Protein AF-U5ENW7-F1 (afdb_monomer)

Secondary structure (DSSP, 8-state):
---PPP---PPPP------SS---------S-S---------------HHHHHHHHHHHHHHHHHHHHHHHHHHHS-HHHHHHHHHHHHHHHHHHHHHHHHHHHHHHHHTT-TTT---HHHHHTSPPHHHHHHHHHSS----S-TTTS------PPPPPHHHHHHHHHHHHHHHHHHHHHHHHHHHH-HHHHH-HHHHHHHHHHHHHHHHHHHHTT--

Structure (mmCIF, N/CA/C/O backbone):
data_AF-U5ENW7-F1
#
_entry.id   AF-U5ENW7-F1
#
loop_
_atom_site.group_PDB
_atom_site.id
_atom_site.type_symbol
_atom_site.label_atom_id
_atom_site.label_alt_id
_atom_site.label_comp_id
_atom_site.label_asym_id
_atom_site.label_entity_id
_atom_site.label_seq_id
_atom_site.pdbx_PDB_ins_code
_atom_site.Cartn_x
_atom_site.Cartn_y
_atom_site.Cartn_z
_atom_site.occupancy
_atom_site.B_iso_or_equiv
_atom_site.auth_seq_id
_atom_site.auth_comp_id
_atom_site.auth_asym_id
_atom_site.auth_atom_id
_atom_site.pdbx_PDB_model_num
ATOM 1 N N . GLY A 1 1 ? 39.624 -21.006 86.430 1.00 39.22 1 GLY A N 1
ATOM 2 C CA . 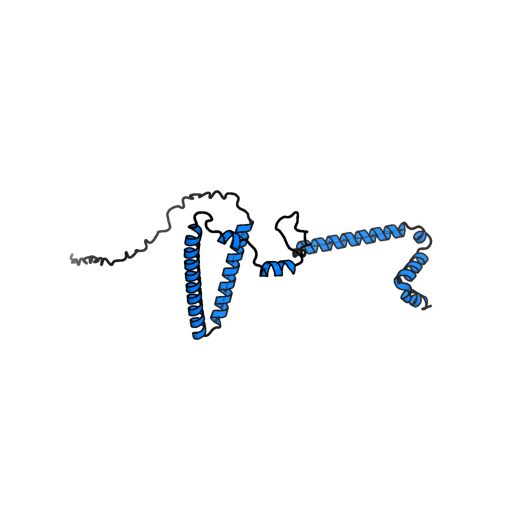GLY A 1 1 ? 38.318 -21.082 87.110 1.00 39.22 1 GLY A CA 1
ATOM 3 C C . GLY A 1 1 ? 37.248 -20.470 86.227 1.00 39.22 1 GLY A C 1
ATOM 4 O O . GLY A 1 1 ? 37.540 -19.516 85.523 1.00 39.22 1 GLY A O 1
ATOM 5 N N . LYS A 1 2 ? 36.054 -21.072 86.235 1.00 45.56 2 LYS A N 1
ATOM 6 C CA . LYS A 1 2 ? 34.793 -20.626 85.597 1.00 45.56 2 LYS A CA 1
ATOM 7 C C . LYS A 1 2 ? 34.474 -19.166 86.028 1.00 45.56 2 LYS A C 1
ATOM 9 O O . LYS A 1 2 ? 34.957 -18.752 87.073 1.00 45.56 2 LYS A O 1
ATOM 14 N N . ILE A 1 3 ? 33.676 -18.341 85.342 1.00 45.78 3 ILE A N 1
ATOM 15 C CA . ILE A 1 3 ? 32.232 -18.488 85.075 1.00 45.78 3 ILE A CA 1
ATOM 16 C C . ILE A 1 3 ? 31.824 -17.468 83.983 1.00 45.78 3 ILE A C 1
ATOM 18 O O . ILE A 1 3 ? 31.971 -16.268 84.189 1.00 45.78 3 ILE A O 1
ATOM 22 N N . ASN A 1 4 ? 31.234 -17.923 82.870 1.00 46.19 4 ASN A N 1
ATOM 23 C CA . ASN A 1 4 ? 30.497 -17.069 81.926 1.00 46.19 4 ASN A CA 1
ATOM 24 C C . ASN A 1 4 ? 28.989 -17.176 82.213 1.00 46.19 4 ASN A C 1
ATOM 26 O O . ASN A 1 4 ? 28.428 -18.274 82.203 1.00 46.19 4 ASN A O 1
ATOM 30 N N . LYS A 1 5 ? 28.333 -16.038 82.475 1.00 58.78 5 LYS A N 1
ATOM 31 C CA . LYS A 1 5 ? 26.877 -15.911 82.668 1.00 58.78 5 LYS A CA 1
ATOM 32 C C . LYS A 1 5 ? 26.185 -15.681 81.315 1.00 58.78 5 LYS A C 1
ATOM 34 O O . LYS A 1 5 ? 26.599 -14.833 80.535 1.00 58.78 5 LYS A O 1
ATOM 39 N N . LYS A 1 6 ? 25.121 -16.450 81.063 1.00 54.81 6 LYS A N 1
ATOM 40 C CA . LYS A 1 6 ? 24.215 -16.372 79.903 1.00 54.81 6 LYS A CA 1
ATOM 41 C C . LYS A 1 6 ? 23.486 -15.023 79.822 1.00 54.81 6 LYS A C 1
ATOM 43 O O . LYS A 1 6 ? 22.965 -14.567 80.835 1.00 54.81 6 LYS A O 1
ATOM 48 N N . LEU A 1 7 ? 23.270 -14.518 78.605 1.00 50.66 7 LEU A N 1
ATOM 49 C CA . LEU A 1 7 ? 22.099 -13.704 78.254 1.00 50.66 7 LEU A CA 1
ATOM 50 C C . LEU A 1 7 ? 21.470 -14.278 76.978 1.00 50.66 7 LEU A C 1
ATOM 52 O O . LEU A 1 7 ? 22.055 -14.242 75.900 1.00 50.66 7 LEU A O 1
ATOM 56 N N . ALA A 1 8 ? 20.290 -14.877 77.132 1.00 51.19 8 ALA A N 1
ATOM 57 C CA . ALA A 1 8 ? 19.490 -15.417 76.044 1.00 51.19 8 ALA A CA 1
ATOM 58 C C . ALA A 1 8 ? 18.668 -14.289 75.404 1.00 51.19 8 ALA A C 1
ATOM 60 O O . ALA A 1 8 ? 17.842 -13.666 76.071 1.00 51.19 8 ALA A O 1
ATOM 61 N N . ILE A 1 9 ? 18.877 -14.041 74.111 1.00 46.28 9 ILE A N 1
ATOM 62 C CA . ILE A 1 9 ? 18.054 -13.119 73.324 1.00 46.28 9 ILE A CA 1
ATOM 63 C C . ILE A 1 9 ? 16.772 -13.862 72.934 1.00 46.28 9 ILE A C 1
ATOM 65 O O . ILE A 1 9 ? 16.800 -14.828 72.169 1.00 46.28 9 ILE A O 1
ATOM 69 N N . LYS A 1 10 ? 15.641 -13.427 73.500 1.00 44.69 10 LYS A N 1
ATOM 70 C CA . LYS A 1 10 ? 14.301 -13.894 73.130 1.00 44.69 10 LYS A CA 1
ATOM 71 C C . LYS A 1 10 ? 14.011 -13.480 71.682 1.00 44.69 10 LYS A C 1
ATOM 73 O O . LYS A 1 10 ? 14.124 -12.305 71.343 1.00 44.69 10 LYS A O 1
ATOM 78 N N . LYS A 1 11 ? 13.633 -14.443 70.836 1.00 41.31 11 LYS A N 1
ATOM 79 C CA . LYS A 1 11 ? 13.088 -14.185 69.496 1.00 41.31 11 LYS A CA 1
ATOM 80 C C . LYS A 1 11 ? 11.749 -13.462 69.657 1.00 41.31 11 LYS A C 1
ATOM 82 O O . LYS A 1 11 ? 10.860 -13.982 70.321 1.00 41.31 11 LYS A O 1
ATOM 87 N N . SER A 1 12 ? 11.621 -12.273 69.080 1.00 44.94 12 SER A N 1
ATOM 88 C CA . SER A 1 12 ? 10.349 -11.565 68.977 1.00 44.94 12 SER A CA 1
ATOM 89 C C . SER A 1 12 ? 9.467 -12.256 67.936 1.00 44.94 12 SER A C 1
ATOM 91 O O . SER A 1 12 ? 9.844 -12.417 66.775 1.00 44.94 12 SER A O 1
ATOM 93 N N . GLU A 1 13 ? 8.294 -12.702 68.370 1.00 44.03 13 GLU A N 1
ATOM 94 C CA . GLU A 1 13 ? 7.267 -13.265 67.500 1.00 44.03 13 GLU A CA 1
ATOM 95 C C . GLU A 1 13 ? 6.706 -12.157 66.599 1.00 44.03 13 GLU A C 1
ATOM 97 O O . GLU A 1 13 ? 6.219 -11.124 67.062 1.00 44.03 13 GLU A O 1
ATOM 102 N N . ALA A 1 14 ? 6.826 -12.343 65.284 1.00 49.06 14 ALA A N 1
ATOM 103 C CA . ALA A 1 14 ? 6.347 -11.392 64.294 1.00 49.06 14 ALA A CA 1
ATOM 104 C C . ALA A 1 14 ? 4.814 -11.452 64.203 1.00 49.06 14 ALA A C 1
ATOM 106 O O . ALA A 1 14 ? 4.246 -12.401 63.661 1.00 49.06 14 ALA A O 1
ATOM 107 N N . VAL A 1 15 ? 4.149 -10.413 64.708 1.00 50.66 15 VAL A N 1
ATOM 108 C CA . VAL A 1 15 ? 2.701 -10.213 64.578 1.00 50.66 15 VAL A CA 1
ATOM 109 C C . VAL A 1 15 ? 2.338 -10.051 63.098 1.00 50.66 15 VAL A C 1
ATOM 111 O O . VAL A 1 15 ? 2.696 -9.070 62.447 1.00 50.66 15 VAL A O 1
ATOM 114 N N . THR A 1 16 ? 1.616 -11.023 62.542 1.00 53.44 16 THR A N 1
ATOM 115 C CA . THR A 1 16 ? 1.077 -10.957 61.179 1.00 53.44 16 THR A CA 1
ATOM 116 C C . THR A 1 16 ? -0.189 -10.101 61.153 1.00 53.44 16 THR A C 1
ATOM 118 O O . THR A 1 16 ? -1.268 -10.575 61.508 1.00 53.44 16 THR A O 1
ATOM 121 N N . VAL A 1 17 ? -0.080 -8.852 60.702 1.00 56.03 17 VAL A N 1
ATOM 122 C CA . VAL A 1 17 ? -1.243 -8.004 60.395 1.00 56.03 17 VAL A CA 1
ATOM 123 C C . VAL A 1 17 ? -1.874 -8.500 59.088 1.00 56.03 17 VAL A C 1
ATOM 125 O O . VAL A 1 17 ? -1.268 -8.411 58.019 1.00 56.03 17 VAL A O 1
ATOM 128 N N . LYS A 1 18 ? -3.081 -9.072 59.170 1.00 52.78 18 LYS A N 1
ATOM 129 C CA . LYS A 1 18 ? -3.850 -9.568 58.016 1.00 52.78 18 LYS A CA 1
ATOM 130 C C . LYS A 1 18 ? -4.640 -8.413 57.388 1.00 52.78 18 LYS A C 1
ATOM 132 O O . LYS A 1 18 ? -5.694 -8.043 57.891 1.00 52.78 18 LYS A O 1
ATOM 137 N N . GLY A 1 19 ? -4.121 -7.832 56.307 1.00 64.06 19 GLY A N 1
ATOM 138 C CA . GLY A 1 19 ? -4.863 -6.902 55.446 1.00 64.06 19 GLY A CA 1
ATOM 139 C C . GLY A 1 19 ? -5.670 -7.628 54.353 1.00 64.06 19 GLY A C 1
ATOM 140 O O . GLY A 1 19 ? -5.410 -8.802 54.089 1.00 64.06 19 GLY A O 1
ATOM 141 N N . PRO A 1 20 ? -6.617 -6.948 53.676 1.00 70.94 20 PRO A N 1
ATOM 142 C CA . PRO A 1 20 ? -7.552 -7.549 52.710 1.00 70.94 20 PRO A CA 1
ATOM 143 C C . PRO A 1 20 ? -6.917 -8.003 51.383 1.00 70.94 20 PRO A C 1
ATOM 145 O O . PRO A 1 20 ? -7.607 -8.561 50.534 1.00 70.94 20 PRO A O 1
ATOM 148 N N . PHE A 1 21 ? -5.613 -7.795 51.191 1.00 54.78 21 PHE A N 1
ATOM 149 C CA . PHE A 1 21 ? -4.885 -8.254 50.011 1.00 54.78 21 PHE A CA 1
ATOM 150 C C . PHE A 1 21 ? -3.705 -9.138 50.430 1.00 54.78 21 PHE A C 1
ATOM 152 O O . PHE A 1 21 ? -2.895 -8.709 51.258 1.00 54.78 21 PHE A O 1
ATOM 159 N N . PRO A 1 22 ? -3.567 -10.356 49.871 1.00 67.62 22 PRO A N 1
ATOM 160 C CA . PRO A 1 22 ? -2.432 -11.215 50.166 1.00 67.62 22 PRO A CA 1
ATOM 161 C C . PRO A 1 22 ? -1.146 -10.575 49.630 1.00 67.62 22 PRO A C 1
ATOM 163 O O . PRO A 1 22 ? -0.993 -10.353 48.429 1.00 67.62 22 PRO A O 1
ATOM 166 N N . ILE A 1 23 ? -0.201 -10.281 50.525 1.00 62.41 23 ILE A N 1
ATOM 167 C CA . ILE A 1 23 ? 1.153 -9.882 50.133 1.00 62.41 23 ILE A CA 1
ATOM 168 C C . ILE A 1 23 ? 1.856 -11.147 49.635 1.00 62.41 23 ILE A C 1
ATOM 170 O O . ILE A 1 23 ? 2.266 -11.996 50.429 1.00 62.41 23 ILE A O 1
ATOM 174 N N . TYR A 1 24 ? 1.983 -11.295 48.317 1.00 59.53 24 TYR A N 1
ATOM 175 C CA . TYR A 1 24 ? 2.792 -12.355 47.722 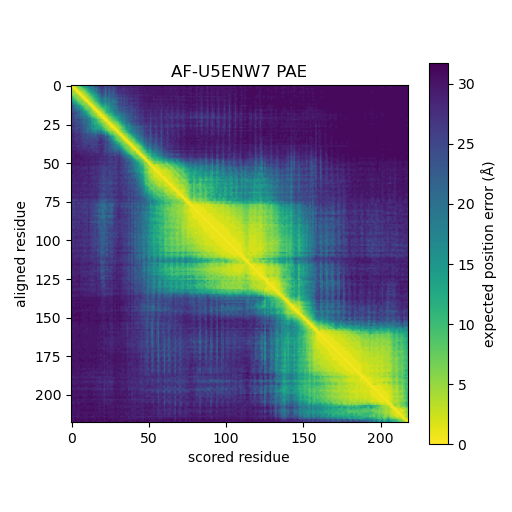1.00 59.53 24 TYR A CA 1
ATOM 176 C C . TYR A 1 24 ? 4.261 -12.139 48.111 1.00 59.53 24 TYR A C 1
ATOM 178 O O . TYR A 1 24 ? 4.949 -11.290 47.546 1.00 59.53 24 TYR A O 1
ATOM 186 N N . LYS A 1 25 ? 4.760 -12.907 49.085 1.00 56.97 25 LYS A N 1
ATOM 187 C CA . LYS A 1 25 ? 6.205 -13.040 49.302 1.00 56.97 25 LYS A CA 1
ATOM 188 C C . LYS A 1 25 ? 6.773 -13.782 48.096 1.00 56.97 25 LYS A C 1
ATOM 190 O O . LYS A 1 25 ? 6.408 -14.932 47.855 1.00 56.97 25 LYS A O 1
ATOM 195 N N . ALA A 1 26 ? 7.629 -13.118 47.325 1.00 56.44 26 ALA A N 1
ATOM 196 C CA . ALA A 1 26 ? 8.337 -13.756 46.227 1.00 56.44 26 ALA A CA 1
ATOM 197 C C . ALA A 1 26 ? 9.165 -14.923 46.789 1.00 56.44 26 ALA A C 1
ATOM 199 O O . ALA A 1 26 ? 10.044 -14.717 47.627 1.00 56.44 26 ALA A O 1
ATOM 200 N N . LYS A 1 27 ? 8.857 -16.153 46.364 1.00 59.28 27 LYS A N 1
ATOM 201 C CA . LYS A 1 27 ? 9.739 -17.297 46.600 1.00 59.28 27 LYS A CA 1
ATOM 202 C C . LYS A 1 27 ? 11.003 -17.058 45.781 1.00 59.28 27 LYS A C 1
ATOM 204 O O . LYS A 1 27 ? 10.918 -16.879 44.568 1.00 59.28 27 LYS A O 1
ATOM 209 N N . VAL A 1 28 ? 12.154 -17.028 46.443 1.00 55.84 28 VAL A N 1
ATOM 210 C CA . VAL A 1 28 ? 13.446 -17.050 45.757 1.00 55.84 28 VAL A CA 1
ATOM 211 C C . VAL A 1 28 ? 13.582 -18.452 45.169 1.00 55.84 28 VAL A C 1
ATOM 213 O O . VAL A 1 28 ? 13.646 -19.430 45.908 1.00 55.84 28 VAL A O 1
ATOM 216 N N . VAL A 1 29 ? 13.492 -18.553 43.845 1.00 45.03 29 VAL A N 1
ATOM 217 C CA . VAL A 1 29 ? 13.677 -19.808 43.114 1.00 45.03 29 VAL A CA 1
ATOM 218 C C . VAL A 1 29 ? 15.181 -20.033 43.000 1.00 45.03 29 VAL A C 1
ATOM 220 O O . VAL A 1 29 ? 15.870 -19.240 42.358 1.00 45.03 29 VAL A O 1
ATOM 223 N N . ASN A 1 30 ? 15.690 -21.078 43.650 1.00 45.06 30 ASN A N 1
ATOM 224 C CA . ASN A 1 30 ? 17.062 -21.528 43.449 1.00 45.06 30 ASN A CA 1
ATOM 225 C C . ASN A 1 30 ? 17.138 -22.232 42.087 1.00 45.06 30 ASN A C 1
ATOM 227 O O . ASN A 1 30 ? 16.378 -23.156 41.812 1.00 45.06 30 ASN A O 1
ATOM 231 N N . LEU A 1 31 ? 18.014 -21.724 41.221 1.00 51.59 31 LEU A N 1
ATOM 232 C CA . LEU A 1 31 ? 18.288 -22.223 39.873 1.00 51.59 31 LEU A CA 1
ATOM 233 C C . LEU A 1 31 ? 19.208 -23.444 39.946 1.00 51.59 31 LEU A C 1
ATOM 235 O O . LEU A 1 31 ? 20.405 -23.330 39.705 1.00 51.59 31 LEU A O 1
ATOM 239 N N . SER A 1 32 ? 18.659 -24.594 40.303 1.00 47.12 32 SER A N 1
ATOM 240 C CA . SER A 1 32 ? 19.348 -25.876 40.154 1.00 47.12 32 SER A CA 1
ATOM 241 C C . SER A 1 32 ? 18.346 -26.980 40.435 1.00 47.12 32 SER A C 1
ATOM 243 O O . SER A 1 32 ? 18.333 -27.490 41.542 1.00 47.12 32 SER A O 1
ATOM 245 N N . ASP A 1 33 ? 17.485 -27.247 39.455 1.00 41.25 33 ASP A N 1
ATOM 246 C CA . ASP A 1 33 ? 16.811 -28.528 39.240 1.00 41.25 33 ASP A CA 1
ATOM 247 C C . ASP A 1 33 ? 16.461 -28.620 37.744 1.00 41.25 33 ASP A C 1
ATOM 249 O O . ASP A 1 33 ? 16.218 -27.610 37.073 1.00 41.25 33 ASP A O 1
ATOM 253 N N . GLU A 1 34 ? 16.565 -29.835 37.226 1.00 45.47 34 GLU A N 1
ATOM 254 C CA . GLU A 1 34 ? 16.710 -30.224 35.826 1.00 45.47 34 GLU A CA 1
ATOM 255 C C . GLU A 1 34 ? 15.553 -29.788 34.910 1.00 45.47 34 GLU A C 1
ATOM 257 O O . GLU A 1 34 ? 14.376 -29.775 35.272 1.00 45.47 34 GLU A O 1
ATOM 262 N N . ILE A 1 35 ? 15.912 -29.424 33.676 1.00 38.94 35 I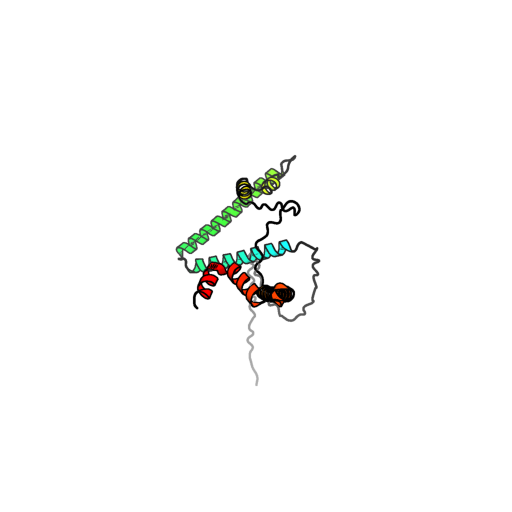LE A N 1
ATOM 263 C CA . ILE A 1 35 ? 14.971 -29.150 32.590 1.00 38.94 35 ILE A CA 1
ATOM 264 C C . ILE A 1 35 ? 14.568 -30.499 31.991 1.00 38.94 35 ILE A C 1
ATOM 266 O O . ILE A 1 35 ? 15.271 -31.025 31.132 1.00 38.94 35 ILE A O 1
ATOM 270 N N . ASP A 1 36 ? 13.420 -31.028 32.402 1.00 38.28 36 ASP A N 1
ATOM 271 C CA . ASP A 1 36 ? 12.732 -32.056 31.624 1.00 38.28 36 ASP A CA 1
ATOM 272 C C . ASP A 1 36 ? 12.101 -31.403 30.386 1.00 38.28 36 ASP A C 1
ATOM 274 O O . ASP A 1 36 ? 11.137 -30.630 30.460 1.00 38.28 36 ASP A O 1
ATOM 278 N N . GLU A 1 37 ? 12.664 -31.701 29.215 1.00 39.69 37 GLU A N 1
ATOM 279 C CA . GLU A 1 37 ? 12.144 -31.290 27.913 1.00 39.69 37 GLU A CA 1
ATOM 280 C C . GLU A 1 37 ? 10.795 -31.971 27.612 1.00 39.69 37 GLU A C 1
ATOM 282 O O . GLU A 1 37 ? 10.696 -32.949 26.870 1.00 39.69 37 GLU A O 1
ATOM 287 N N . CYS A 1 38 ? 9.700 -31.410 28.125 1.00 32.00 38 CYS A N 1
ATOM 288 C CA . CYS A 1 38 ? 8.366 -31.700 27.607 1.00 32.00 38 CYS A CA 1
ATOM 289 C C . CYS A 1 38 ? 8.207 -31.059 26.220 1.00 32.00 38 CYS A C 1
ATOM 291 O O . CYS A 1 38 ? 7.826 -29.894 26.068 1.00 32.00 38 CYS A O 1
ATOM 293 N N . THR A 1 39 ? 8.497 -31.841 25.181 1.00 34.34 39 THR A N 1
ATOM 294 C CA . THR A 1 39 ? 8.254 -31.484 23.781 1.00 34.34 39 THR A CA 1
ATOM 295 C C . THR A 1 39 ? 6.752 -31.372 23.497 1.00 34.34 39 THR A C 1
ATOM 297 O O . THR A 1 39 ? 6.081 -32.319 23.094 1.00 34.34 39 THR A O 1
ATOM 300 N N . PHE A 1 40 ? 6.199 -30.168 23.655 1.00 34.19 40 PHE A N 1
ATOM 301 C CA . PHE A 1 40 ? 4.859 -29.843 23.167 1.00 34.19 40 PHE A CA 1
ATOM 302 C C . PHE A 1 40 ? 4.896 -29.726 21.634 1.00 34.19 40 PHE A C 1
ATOM 304 O O . PHE A 1 40 ? 5.080 -28.643 21.070 1.00 34.19 40 PHE A O 1
ATOM 311 N N . LYS A 1 41 ? 4.755 -30.858 20.933 1.00 36.88 41 LYS A N 1
ATOM 312 C CA . LYS A 1 41 ? 4.528 -30.881 19.483 1.00 36.88 41 LYS A CA 1
ATOM 313 C C . LYS A 1 41 ? 3.163 -30.261 19.198 1.00 36.88 41 LYS A C 1
ATOM 315 O O . LYS A 1 41 ? 2.130 -30.917 19.245 1.00 36.88 41 LYS A O 1
ATOM 320 N N . LYS A 1 42 ? 3.162 -28.965 18.897 1.00 42.12 42 LYS A N 1
ATOM 321 C CA . LYS A 1 42 ? 2.013 -28.292 18.301 1.00 42.12 42 LYS A CA 1
ATOM 322 C C . LYS A 1 42 ? 1.917 -28.767 16.856 1.00 42.12 42 LYS A C 1
ATOM 324 O O . LYS A 1 42 ? 2.706 -28.340 16.016 1.00 42.12 42 LYS A O 1
ATOM 329 N N . GLU A 1 43 ? 0.981 -29.667 16.579 1.00 37.19 43 GLU A N 1
ATOM 330 C CA . GLU A 1 43 ? 0.609 -30.009 15.211 1.00 37.19 43 GLU A CA 1
ATOM 331 C C . GLU A 1 43 ? 0.115 -28.738 14.511 1.00 37.19 43 GLU A C 1
ATOM 333 O O . GLU A 1 43 ? -0.978 -28.224 14.754 1.00 37.19 43 GLU A O 1
ATOM 338 N N . ILE A 1 44 ? 0.978 -28.167 13.673 1.00 37.12 44 ILE A N 1
ATOM 339 C CA . ILE A 1 44 ? 0.615 -27.085 12.769 1.00 37.12 44 ILE A CA 1
ATOM 340 C C . ILE A 1 44 ? -0.119 -27.753 11.612 1.00 37.12 44 ILE A C 1
ATOM 342 O O . ILE A 1 44 ? 0.486 -28.208 10.640 1.00 37.12 44 ILE A O 1
ATOM 346 N N . GLY A 1 45 ? -1.445 -27.808 11.728 1.00 37.62 45 GLY A N 1
ATOM 347 C CA . GLY A 1 45 ? -2.311 -27.965 10.570 1.00 37.62 45 GLY A CA 1
ATOM 348 C C . GLY A 1 45 ? -1.919 -26.923 9.522 1.00 37.62 45 GLY A C 1
ATOM 349 O O . GLY A 1 45 ? -1.785 -25.733 9.829 1.00 37.62 45 GLY A O 1
ATOM 350 N N . LYS A 1 46 ? -1.668 -27.394 8.296 1.00 39.53 46 LYS A N 1
ATOM 351 C CA . LYS A 1 46 ? -1.290 -26.587 7.131 1.00 39.53 46 LYS A CA 1
ATOM 352 C C . LYS A 1 46 ? -2.264 -25.414 6.994 1.00 39.53 46 LYS A C 1
ATOM 354 O O . LYS A 1 46 ? -3.404 -25.599 6.588 1.00 39.53 46 LYS A O 1
ATOM 359 N N . THR A 1 47 ? -1.814 -24.219 7.357 1.00 38.72 47 THR A N 1
ATOM 360 C CA . THR A 1 47 ? -2.547 -22.964 7.182 1.00 38.72 47 THR A CA 1
ATOM 361 C C . THR A 1 47 ? -1.658 -21.988 6.427 1.00 38.72 47 THR A C 1
ATOM 363 O O . THR A 1 47 ? -0.437 -21.961 6.589 1.00 38.72 47 THR A O 1
ATOM 366 N N . ASP A 1 48 ? -2.283 -21.255 5.515 1.00 41.38 48 ASP A N 1
ATOM 367 C CA . ASP A 1 48 ? -1.638 -20.579 4.400 1.00 41.38 48 ASP A CA 1
ATOM 368 C C . ASP A 1 48 ? -0.555 -19.571 4.819 1.00 41.38 48 ASP A C 1
ATOM 370 O O . ASP A 1 48 ? -0.772 -18.647 5.609 1.00 41.38 48 ASP A O 1
ATOM 374 N N . ASN A 1 49 ? 0.625 -19.703 4.204 1.00 48.19 49 ASN A N 1
ATOM 375 C CA . ASN A 1 49 ? 1.820 -18.874 4.418 1.00 48.19 49 ASN A CA 1
ATOM 376 C C . ASN A 1 49 ? 1.615 -17.353 4.191 1.00 48.19 49 ASN A C 1
ATOM 378 O O . ASN A 1 49 ? 2.503 -16.554 4.497 1.00 48.19 49 ASN A O 1
ATOM 382 N N . SER A 1 50 ? 0.469 -16.924 3.656 1.00 47.72 50 SER A N 1
ATOM 383 C CA . SER A 1 50 ? 0.120 -15.519 3.410 1.00 47.72 50 SER A CA 1
ATOM 384 C C . SER A 1 50 ? -0.266 -14.756 4.686 1.00 47.72 50 SER A C 1
ATOM 386 O O . SER A 1 50 ? 0.110 -13.592 4.837 1.00 47.72 50 SER A O 1
ATOM 388 N N . ASN A 1 51 ? -0.938 -15.406 5.642 1.00 49.94 51 ASN A N 1
ATOM 389 C CA . ASN A 1 51 ? -1.498 -14.748 6.833 1.00 49.94 51 ASN A CA 1
ATOM 390 C C . ASN A 1 51 ? -0.419 -14.415 7.894 1.00 49.94 51 ASN A C 1
ATOM 392 O O . ASN A 1 51 ? -0.444 -13.382 8.575 1.00 49.94 51 ASN A O 1
ATOM 396 N N . ILE A 1 52 ? 0.624 -15.246 7.976 1.00 53.91 52 ILE A N 1
ATOM 397 C CA . ILE A 1 52 ? 1.774 -15.0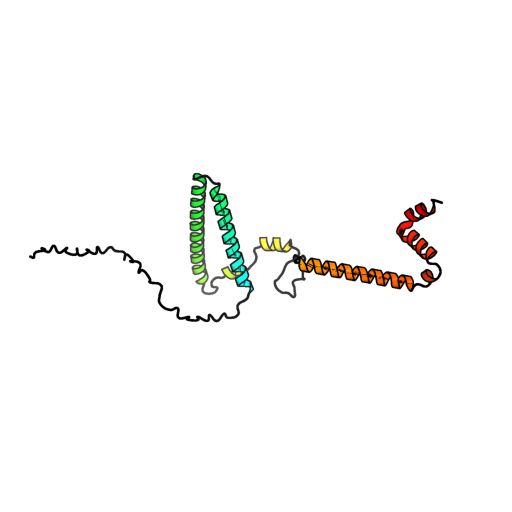20 8.867 1.00 53.91 52 ILE A CA 1
ATOM 398 C C . ILE A 1 52 ? 2.605 -13.817 8.383 1.00 53.91 52 ILE A C 1
ATOM 400 O O . ILE A 1 52 ? 3.034 -12.984 9.179 1.00 53.91 52 ILE A O 1
ATOM 404 N N . GLN A 1 53 ? 2.777 -13.645 7.069 1.00 57.12 53 GLN A N 1
ATOM 405 C CA . GLN A 1 53 ? 3.537 -12.511 6.528 1.00 57.12 53 GLN A CA 1
ATOM 406 C C . GLN A 1 53 ? 2.829 -11.164 6.733 1.00 57.12 53 GLN A C 1
ATOM 408 O O . GLN A 1 53 ? 3.487 -10.137 6.919 1.00 57.12 53 GLN A O 1
ATOM 413 N N . GLU A 1 54 ? 1.498 -11.143 6.709 1.00 55.88 54 GLU A N 1
ATOM 414 C CA . GLU A 1 54 ? 0.711 -9.923 6.894 1.00 55.88 54 GLU A CA 1
ATOM 415 C C . GLU A 1 54 ? 0.658 -9.482 8.366 1.00 55.88 54 GLU A C 1
ATOM 417 O O . GLU A 1 54 ? 0.812 -8.294 8.676 1.00 55.88 54 GLU A O 1
ATOM 422 N N . SER A 1 55 ? 0.566 -10.439 9.293 1.00 61.81 55 SER A N 1
ATOM 423 C CA . SER A 1 55 ? 0.640 -10.172 10.735 1.00 61.81 55 SER A CA 1
ATOM 424 C C . SER A 1 55 ? 2.024 -9.665 11.177 1.00 61.81 55 SER A C 1
ATOM 426 O O . SER A 1 55 ? 2.100 -8.696 11.942 1.00 61.81 55 SER A O 1
ATOM 428 N N . VAL A 1 56 ? 3.115 -10.217 10.628 1.00 67.62 56 VAL A N 1
ATOM 429 C CA . VAL A 1 56 ? 4.493 -9.746 10.882 1.00 67.62 56 VAL A CA 1
ATOM 430 C C . VAL A 1 56 ? 4.705 -8.322 10.351 1.00 67.62 56 VAL A C 1
ATOM 432 O O . VAL A 1 56 ? 5.167 -7.453 11.095 1.00 67.62 56 VAL A O 1
ATOM 435 N N . LYS A 1 57 ? 4.259 -8.016 9.123 1.00 63.16 57 LYS A N 1
ATOM 436 C CA . LYS A 1 57 ? 4.318 -6.650 8.559 1.00 63.16 57 LYS A CA 1
ATOM 437 C C . LYS A 1 57 ? 3.528 -5.638 9.392 1.00 63.16 57 LYS A C 1
ATOM 439 O O . LYS A 1 57 ? 3.981 -4.512 9.612 1.00 63.16 57 LYS A O 1
ATOM 444 N N . LYS A 1 58 ? 2.358 -6.029 9.908 1.00 65.31 58 LYS A N 1
ATOM 445 C CA . LYS A 1 58 ? 1.530 -5.179 10.782 1.00 65.31 58 LYS A CA 1
ATOM 446 C C . LYS A 1 58 ? 2.221 -4.907 12.123 1.00 65.31 58 LYS A C 1
ATOM 448 O O . LYS A 1 58 ? 2.121 -3.794 12.650 1.00 65.31 58 LYS A O 1
ATOM 453 N N . LEU A 1 59 ? 2.957 -5.883 12.661 1.00 67.38 59 LEU A N 1
ATOM 454 C CA . LEU A 1 59 ? 3.751 -5.737 13.883 1.00 67.38 59 LEU A CA 1
ATOM 455 C C . LEU A 1 59 ? 4.952 -4.797 13.679 1.00 67.38 59 LEU A C 1
ATOM 457 O O . LEU A 1 59 ? 5.179 -3.902 14.496 1.00 67.38 59 LEU A O 1
ATOM 461 N N . GLU A 1 60 ? 5.687 -4.950 12.579 1.00 65.25 60 GLU A N 1
ATOM 462 C CA . GLU A 1 60 ? 6.818 -4.084 12.222 1.00 65.25 60 GLU A CA 1
ATOM 463 C C . GLU A 1 60 ? 6.379 -2.637 11.980 1.00 65.25 60 GLU A C 1
ATOM 465 O O . GLU A 1 60 ? 6.970 -1.705 12.533 1.00 65.25 60 GLU A O 1
ATOM 470 N N . ALA A 1 61 ? 5.268 -2.431 11.268 1.00 67.81 61 ALA A N 1
ATOM 471 C CA . ALA A 1 61 ? 4.682 -1.108 11.075 1.00 67.81 61 ALA A CA 1
ATOM 472 C C . ALA A 1 61 ? 4.270 -0.457 12.411 1.00 67.81 61 ALA A C 1
ATOM 474 O O . ALA A 1 61 ? 4.475 0.742 12.615 1.00 67.81 61 ALA A O 1
ATOM 475 N N . ARG A 1 62 ? 3.732 -1.237 13.363 1.00 71.75 62 ARG A N 1
ATOM 476 C CA . ARG A 1 62 ? 3.434 -0.759 14.727 1.00 71.75 62 ARG A CA 1
ATOM 477 C C . ARG A 1 62 ? 4.708 -0.368 15.486 1.00 71.75 62 ARG A C 1
ATOM 479 O O . ARG A 1 62 ? 4.707 0.671 16.148 1.00 71.75 62 ARG A O 1
ATOM 486 N N . LYS A 1 63 ? 5.794 -1.146 15.381 1.00 72.50 63 LYS A N 1
ATOM 487 C CA . LYS A 1 63 ? 7.099 -0.830 16.002 1.00 72.50 63 LYS A CA 1
ATOM 488 C C . LYS A 1 63 ? 7.690 0.469 15.437 1.00 72.50 63 LYS A C 1
ATOM 490 O O . LYS A 1 63 ? 8.063 1.353 16.207 1.00 72.50 63 LYS A O 1
ATOM 495 N N . GLN A 1 64 ? 7.685 0.637 14.115 1.00 68.94 64 GLN A N 1
ATOM 496 C CA . GLN A 1 64 ? 8.179 1.851 13.454 1.00 68.94 64 GLN A CA 1
ATOM 497 C C . GLN A 1 64 ? 7.352 3.095 13.816 1.00 68.94 64 GLN A C 1
ATOM 499 O O . GLN A 1 64 ? 7.919 4.155 14.085 1.00 68.94 64 GLN A O 1
ATOM 504 N N . LYS A 1 65 ? 6.019 2.975 13.899 1.00 69.75 65 LYS A N 1
ATOM 505 C CA . LYS A 1 65 ? 5.145 4.066 14.368 1.00 69.75 65 LYS A CA 1
ATOM 506 C C . LYS A 1 65 ? 5.467 4.469 15.811 1.00 69.75 65 LYS A C 1
ATOM 508 O O . LYS A 1 65 ? 5.598 5.658 16.083 1.00 69.75 65 LYS A O 1
ATOM 513 N N . LYS A 1 66 ? 5.684 3.505 16.717 1.00 72.38 66 LYS A N 1
ATOM 514 C CA . LYS A 1 66 ? 6.085 3.782 18.112 1.00 72.38 66 LYS A CA 1
ATOM 515 C C . LYS A 1 66 ? 7.420 4.533 18.202 1.00 72.38 66 LYS A C 1
ATOM 517 O O . LYS A 1 66 ? 7.539 5.448 19.012 1.00 72.38 66 LYS A O 1
ATOM 522 N N . LEU A 1 67 ? 8.407 4.181 17.376 1.00 68.88 67 LEU A N 1
ATOM 523 C CA . LEU A 1 67 ? 9.709 4.862 17.343 1.00 68.88 67 LEU A CA 1
ATOM 524 C C . LEU A 1 67 ? 9.599 6.304 16.828 1.00 68.88 67 LEU A C 1
ATOM 526 O O . LEU A 1 67 ? 10.153 7.212 17.444 1.00 68.88 67 LEU A O 1
ATOM 530 N N . LYS A 1 68 ? 8.824 6.533 15.759 1.00 67.62 68 LYS A N 1
ATOM 531 C CA . LYS A 1 68 ? 8.561 7.881 15.224 1.00 67.62 68 LYS A CA 1
ATOM 532 C C . LYS A 1 68 ? 7.846 8.767 16.245 1.00 67.62 68 LYS A C 1
ATOM 534 O O . LYS A 1 68 ? 8.262 9.899 16.465 1.00 67.62 68 LYS A O 1
ATOM 539 N N . ILE A 1 69 ? 6.836 8.229 16.930 1.00 68.44 69 ILE A N 1
ATOM 540 C CA . ILE A 1 69 ? 6.115 8.940 17.994 1.00 68.44 69 ILE A CA 1
ATOM 541 C C . ILE A 1 69 ? 7.065 9.302 19.144 1.00 68.44 69 ILE A C 1
ATOM 543 O O . ILE A 1 69 ? 7.067 10.447 19.577 1.00 68.44 69 ILE A O 1
ATOM 547 N N . LYS A 1 70 ? 7.937 8.384 19.589 1.00 71.56 70 LYS A N 1
ATOM 548 C CA . LYS A 1 70 ? 8.944 8.677 20.629 1.00 71.56 70 LYS A CA 1
ATOM 549 C C . LYS A 1 70 ? 9.935 9.767 20.204 1.00 71.56 70 LYS A C 1
ATOM 551 O O . LYS A 1 70 ? 10.291 10.609 21.022 1.00 71.56 70 LYS A O 1
ATOM 556 N N . ALA A 1 71 ? 10.377 9.767 18.946 1.00 70.00 71 ALA A N 1
ATOM 557 C CA . ALA A 1 71 ? 11.292 10.783 18.426 1.00 70.00 71 ALA A CA 1
ATOM 558 C C . ALA A 1 71 ? 10.639 12.175 18.346 1.00 70.00 71 ALA A C 1
ATOM 560 O O . ALA A 1 71 ? 11.261 13.163 18.728 1.00 70.00 71 ALA A O 1
ATOM 561 N N . ILE A 1 72 ? 9.375 12.248 17.919 1.00 69.81 72 ILE A N 1
ATOM 562 C CA . ILE A 1 72 ? 8.593 13.494 17.876 1.00 69.81 72 ILE A CA 1
ATOM 563 C C . ILE A 1 72 ? 8.299 13.981 19.298 1.00 69.81 72 ILE A C 1
ATOM 565 O O . ILE A 1 72 ? 8.534 15.141 19.616 1.00 69.81 72 ILE A O 1
ATOM 569 N N . GLN A 1 73 ? 7.895 13.078 20.197 1.00 69.25 73 GLN A N 1
ATOM 570 C CA . GLN A 1 73 ? 7.662 13.400 21.603 1.00 69.25 73 GLN A CA 1
ATOM 571 C C . GLN A 1 73 ? 8.916 13.953 22.288 1.00 69.25 73 GLN A C 1
ATOM 573 O O . GLN A 1 73 ? 8.776 14.816 23.141 1.00 69.25 73 GLN A O 1
ATOM 578 N N . LYS A 1 74 ? 10.141 13.548 21.926 1.00 74.38 74 LYS A N 1
ATOM 579 C CA . LYS A 1 74 ? 11.362 14.144 22.506 1.00 74.38 74 LYS A CA 1
ATOM 580 C C . LYS A 1 74 ? 11.519 15.640 22.194 1.00 74.38 74 LYS A C 1
ATOM 582 O O . LYS A 1 74 ? 12.033 16.353 23.047 1.00 74.38 74 LYS A O 1
ATOM 587 N N . LYS A 1 75 ? 11.031 16.110 21.040 1.00 82.19 75 LYS A N 1
ATOM 588 C CA . LYS A 1 75 ? 11.155 17.508 20.582 1.00 82.19 75 LYS A CA 1
ATOM 589 C C . LYS A 1 75 ? 10.037 18.443 21.070 1.00 82.19 75 LYS A C 1
ATOM 591 O O . LYS A 1 75 ? 10.155 19.646 20.899 1.00 82.19 75 LYS A O 1
ATOM 596 N N . LEU A 1 76 ? 8.969 17.905 21.664 1.00 84.56 76 LEU A N 1
ATOM 597 C CA . LEU A 1 76 ? 7.795 18.679 22.091 1.00 84.56 76 LEU A CA 1
ATOM 598 C C . LEU A 1 76 ? 7.931 19.240 23.514 1.00 84.56 76 LEU A C 1
ATOM 600 O O . LEU A 1 76 ? 8.529 18.612 24.403 1.00 84.56 76 LEU A O 1
ATOM 604 N N . SER A 1 77 ? 7.295 20.387 23.752 1.00 91.12 77 SER A N 1
ATOM 605 C CA . SER A 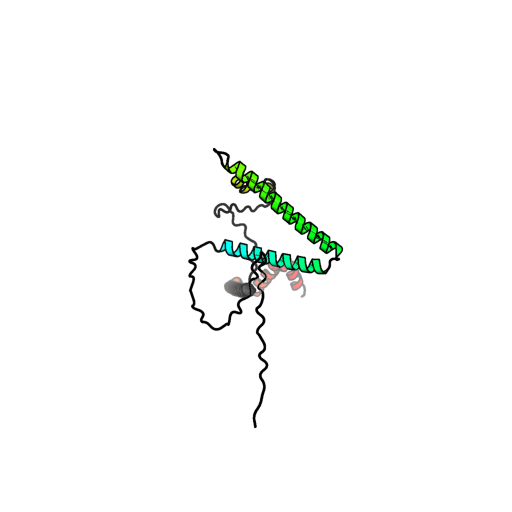1 77 ? 7.226 21.023 25.070 1.00 91.12 77 SER A CA 1
ATOM 606 C C . SER A 1 77 ? 6.379 20.203 26.061 1.00 91.12 77 SER A C 1
ATOM 608 O O . SER A 1 77 ? 5.571 19.347 25.684 1.00 91.12 77 SER A O 1
ATOM 610 N N . LYS A 1 78 ? 6.542 20.439 27.375 1.00 91.56 78 LYS A N 1
ATOM 611 C CA . LYS A 1 78 ? 5.777 19.725 28.425 1.00 91.56 78 LYS A CA 1
ATOM 612 C C . LYS A 1 78 ? 4.261 19.905 28.252 1.00 91.56 78 LYS A C 1
ATOM 614 O O . LYS A 1 78 ? 3.511 18.949 28.452 1.00 91.56 78 LYS A O 1
ATOM 619 N N . LYS A 1 79 ? 3.825 21.100 27.831 1.00 93.81 79 LYS A N 1
ATOM 620 C CA . LYS A 1 79 ? 2.412 21.424 27.574 1.00 93.81 79 LYS A CA 1
ATOM 621 C C . LYS A 1 79 ? 1.853 20.617 26.395 1.00 93.81 79 LYS A C 1
ATOM 623 O O . LYS A 1 79 ? 0.781 20.031 26.513 1.00 93.81 79 LYS A O 1
ATOM 628 N N . GLU A 1 80 ? 2.591 20.519 25.293 1.00 90.94 80 GLU A N 1
ATOM 629 C CA . GLU A 1 80 ? 2.185 19.746 24.108 1.00 90.94 80 GLU A CA 1
ATOM 630 C C . GLU A 1 80 ? 2.108 18.245 24.393 1.00 90.94 80 GLU A C 1
ATOM 632 O O . GLU A 1 80 ? 1.139 17.588 24.019 1.00 90.94 80 GLU A O 1
ATOM 637 N N . LYS A 1 81 ? 3.081 17.702 25.135 1.00 89.25 81 LYS A N 1
ATOM 638 C CA . LYS A 1 81 ? 3.065 16.296 25.572 1.00 89.25 81 LYS A CA 1
ATOM 639 C C . LYS A 1 81 ? 1.814 15.962 26.381 1.00 89.25 81 LYS A C 1
ATOM 641 O O . LYS A 1 81 ? 1.250 14.884 26.211 1.00 89.25 81 LYS A O 1
ATOM 646 N N . LEU A 1 82 ? 1.390 16.863 27.269 1.00 93.25 82 LEU A N 1
ATOM 647 C CA . LEU A 1 82 ? 0.183 16.679 28.074 1.00 93.25 82 LEU A CA 1
ATOM 648 C C . LEU A 1 82 ? -1.079 16.673 27.196 1.00 93.25 82 LEU A C 1
ATOM 650 O O . LEU A 1 82 ? -1.922 15.792 27.361 1.00 93.25 82 LEU A O 1
ATOM 654 N N . LYS A 1 83 ? -1.179 17.603 26.234 1.00 93.94 83 LYS A N 1
ATOM 655 C CA . LYS A 1 83 ? -2.295 17.661 25.274 1.00 93.94 83 LYS A CA 1
ATOM 656 C C . LYS A 1 83 ? -2.395 16.376 24.452 1.00 93.94 83 LYS A C 1
ATOM 658 O O . LYS A 1 83 ? -3.453 15.757 24.441 1.00 93.94 83 LYS A O 1
ATOM 663 N N . LEU A 1 84 ? -1.281 15.907 23.884 1.00 91.38 84 LEU A N 1
ATOM 664 C CA . LEU A 1 84 ? -1.251 14.658 23.117 1.00 91.38 84 LEU A CA 1
ATOM 665 C C . LEU A 1 84 ? -1.677 13.449 23.952 1.00 91.38 84 LEU A C 1
ATOM 667 O O . LEU A 1 84 ? -2.454 12.629 23.479 1.00 91.38 84 LEU A O 1
ATOM 671 N N . LYS A 1 85 ? -1.225 13.346 25.209 1.00 92.81 85 LYS A N 1
ATOM 672 C CA . LYS A 1 85 ? -1.669 12.271 26.111 1.00 92.81 85 LYS A CA 1
ATOM 673 C C . LYS A 1 85 ? -3.176 12.324 26.355 1.00 92.81 85 LYS A C 1
ATOM 675 O O . LYS A 1 85 ? -3.833 11.290 26.278 1.00 92.81 85 LYS A O 1
ATOM 680 N N . LYS A 1 86 ? -3.724 13.513 26.630 1.00 96.88 86 LYS A N 1
ATOM 681 C CA . LYS A 1 86 ? -5.168 13.706 26.824 1.00 96.88 86 LYS A CA 1
ATOM 682 C C . LYS A 1 86 ? -5.942 13.298 25.569 1.00 96.88 86 LYS A C 1
ATOM 684 O O . LYS A 1 86 ? -6.891 12.531 25.670 1.00 96.88 86 LYS A O 1
ATOM 689 N N . GLU A 1 87 ? -5.506 13.744 24.395 1.00 95.56 87 GLU A N 1
ATOM 690 C CA . GLU A 1 87 ? -6.116 13.381 23.113 1.00 95.56 87 GLU A CA 1
ATOM 691 C C . GLU A 1 87 ? -6.020 11.883 22.814 1.00 95.56 87 GLU A C 1
ATOM 693 O O . GLU A 1 87 ? -6.982 11.294 22.337 1.00 95.56 87 GLU A O 1
ATOM 698 N N . GLU A 1 88 ? -4.882 11.242 23.086 1.00 94.81 88 GLU A N 1
ATOM 699 C CA . GLU A 1 88 ? -4.722 9.795 22.915 1.00 94.81 88 GLU A CA 1
ATOM 700 C C . GLU A 1 88 ? -5.663 9.009 23.833 1.00 94.81 88 GLU A C 1
ATOM 702 O O . GLU A 1 88 ? -6.222 7.997 23.410 1.00 94.81 88 GLU A O 1
ATOM 707 N N . ILE A 1 89 ? -5.844 9.457 25.078 1.00 97.19 89 ILE A N 1
ATOM 708 C CA . ILE A 1 89 ? -6.780 8.841 26.025 1.00 97.19 89 ILE A CA 1
ATOM 709 C C . ILE A 1 89 ? -8.221 9.041 25.549 1.00 97.19 89 ILE A C 1
ATOM 711 O O . ILE A 1 89 ? -8.959 8.063 25.472 1.00 97.19 89 ILE A O 1
ATOM 715 N N . LEU A 1 90 ? -8.600 10.261 25.160 1.00 98.00 90 LEU A N 1
ATOM 716 C CA . LEU A 1 90 ? -9.930 10.551 24.615 1.00 98.00 90 LEU A CA 1
ATOM 717 C C . LEU A 1 90 ? -10.221 9.697 23.376 1.00 98.00 90 LEU A C 1
ATOM 719 O O . LEU A 1 90 ? -11.222 8.993 23.346 1.00 98.00 90 LEU A O 1
ATOM 723 N N . LYS A 1 91 ? -9.280 9.618 22.426 1.00 97.19 91 LYS A N 1
ATOM 724 C CA . LYS A 1 91 ? -9.395 8.748 21.243 1.00 97.19 91 LYS A CA 1
ATOM 725 C C . LYS A 1 91 ? -9.616 7.280 21.623 1.00 97.19 91 LYS A C 1
ATOM 727 O O . LYS A 1 91 ? -10.395 6.595 20.969 1.00 97.19 91 LYS A O 1
ATOM 732 N N . LYS A 1 92 ? -8.948 6.768 22.664 1.00 97.19 92 LYS A N 1
ATOM 733 C CA . LYS A 1 92 ? -9.156 5.387 23.147 1.00 97.19 92 LYS A CA 1
ATOM 734 C C . LYS A 1 92 ? -10.540 5.191 23.764 1.00 97.19 92 LYS A C 1
ATOM 736 O O . LYS A 1 92 ? -11.146 4.145 23.536 1.00 97.19 92 LYS A O 1
ATOM 741 N N . ILE A 1 93 ? -11.027 6.174 24.520 1.00 98.06 93 ILE A N 1
ATOM 742 C CA . ILE A 1 93 ? -12.376 6.153 25.093 1.00 98.06 93 ILE A CA 1
ATOM 743 C C . ILE A 1 93 ? -13.406 6.145 23.961 1.00 98.06 93 ILE A C 1
ATOM 745 O O . ILE A 1 93 ? -14.260 5.264 23.938 1.00 98.06 93 ILE A O 1
ATOM 749 N N . ASP A 1 94 ? -13.265 7.030 22.973 1.00 97.62 94 ASP A N 1
ATOM 750 C CA . ASP A 1 94 ? -14.175 7.120 21.828 1.00 97.62 94 ASP A CA 1
ATOM 751 C C . ASP A 1 94 ? -14.222 5.816 21.026 1.00 97.62 94 ASP A C 1
ATOM 753 O O . ASP A 1 94 ? -15.298 5.349 20.656 1.00 97.62 94 ASP A O 1
ATOM 757 N N . LEU A 1 95 ? -13.063 5.194 20.774 1.00 97.31 95 LEU A N 1
ATOM 758 C CA . LEU A 1 95 ? -12.989 3.899 20.091 1.00 97.31 95 LEU A CA 1
ATOM 759 C C . LEU A 1 95 ? -13.699 2.799 20.885 1.00 97.31 95 LEU A C 1
ATOM 761 O O . LEU A 1 95 ? -14.460 2.023 20.313 1.00 97.31 95 LEU A O 1
ATOM 765 N N . THR A 1 96 ? -13.490 2.762 22.200 1.00 97.44 96 THR A N 1
ATOM 766 C CA . THR A 1 96 ? -14.148 1.797 23.090 1.00 97.44 96 THR A CA 1
ATOM 767 C C . THR A 1 96 ? -15.665 2.005 23.107 1.00 97.44 96 THR A C 1
ATOM 769 O O . THR A 1 96 ? -16.428 1.052 22.981 1.00 97.44 96 THR A O 1
ATOM 772 N N . GLN A 1 97 ? -16.124 3.255 23.194 1.00 98.12 97 GLN A N 1
ATOM 773 C CA . GLN A 1 97 ? -17.549 3.584 23.149 1.00 98.12 97 GLN A CA 1
ATOM 774 C C . GLN A 1 97 ? -18.189 3.218 21.806 1.00 98.12 97 GLN A C 1
ATOM 776 O O . GLN A 1 97 ? -19.316 2.725 21.786 1.00 98.12 97 GLN A O 1
ATOM 781 N N . LYS A 1 98 ? -17.490 3.446 20.686 1.00 97.88 98 LYS A N 1
ATOM 782 C CA . LYS A 1 98 ? -17.953 3.030 19.354 1.00 97.88 98 LYS A CA 1
ATOM 783 C C . LYS A 1 98 ? -18.099 1.513 19.268 1.00 97.88 98 LYS A C 1
ATOM 785 O O . LYS A 1 98 ? -19.170 1.057 18.885 1.00 97.88 98 LYS A O 1
ATOM 790 N N . ALA A 1 99 ? -17.104 0.757 19.734 1.00 96.88 99 ALA A N 1
ATOM 791 C CA . ALA A 1 99 ? -17.171 -0.703 19.778 1.00 96.88 99 ALA A CA 1
ATOM 792 C C . ALA A 1 99 ? -18.369 -1.202 20.608 1.00 96.88 99 ALA A C 1
ATOM 794 O O . ALA A 1 99 ? -19.154 -2.013 20.132 1.00 96.88 99 ALA A O 1
ATOM 795 N N . PHE A 1 100 ? -18.604 -0.637 21.800 1.00 97.88 100 PHE A N 1
ATOM 796 C CA . PHE A 1 100 ? -19.776 -1.002 22.608 1.00 97.88 100 PHE A CA 1
ATOM 797 C C . PHE A 1 100 ? -21.114 -0.691 21.919 1.00 97.88 100 PHE A C 1
ATOM 799 O O . PHE A 1 100 ? -22.073 -1.460 22.040 1.00 97.88 100 PHE A O 1
ATOM 806 N N . LYS A 1 101 ? -21.207 0.435 21.199 1.00 97.19 101 LYS A N 1
ATOM 807 C CA . LYS A 1 101 ? -22.401 0.782 20.412 1.00 97.19 101 LYS A CA 1
ATOM 808 C C . LYS A 1 101 ? -22.608 -0.204 19.260 1.00 97.19 101 LYS A C 1
ATOM 810 O O . LYS A 1 101 ? -23.739 -0.641 19.044 1.00 97.19 101 LYS A O 1
ATOM 815 N N . GLU A 1 102 ? -21.537 -0.573 18.564 1.00 94.81 102 GLU A N 1
ATOM 816 C CA . GLU A 1 102 ? -21.549 -1.556 17.478 1.00 94.81 102 GLU A CA 1
ATOM 817 C C . GLU A 1 102 ? -21.950 -2.947 17.978 1.00 94.81 102 GLU A C 1
ATOM 819 O O . GLU A 1 102 ? -22.829 -3.560 17.380 1.00 94.81 102 GLU A O 1
ATOM 824 N N . ASP A 1 103 ? -21.431 -3.401 19.119 1.00 95.69 103 ASP A N 1
ATOM 825 C CA . ASP A 1 103 ? -21.808 -4.680 19.734 1.00 95.69 103 ASP A CA 1
ATOM 826 C C . ASP A 1 103 ? -23.283 -4.710 20.140 1.00 95.69 103 ASP A C 1
ATOM 828 O O . ASP A 1 103 ? -23.989 -5.699 19.922 1.00 95.69 103 ASP A O 1
ATOM 832 N N . LYS A 1 104 ? -23.786 -3.610 20.715 1.00 97.06 104 LYS A N 1
ATOM 833 C CA . LYS A 1 104 ? -25.209 -3.485 21.053 1.00 97.06 104 LYS A CA 1
ATOM 834 C C . LYS A 1 104 ? -26.078 -3.518 19.795 1.00 97.06 10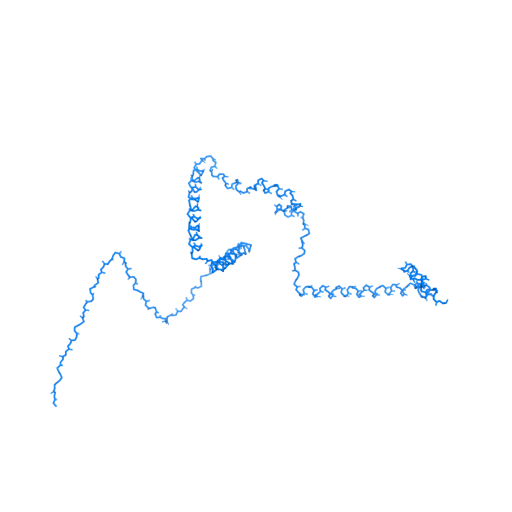4 LYS A C 1
ATOM 836 O O . LYS A 1 104 ? -27.145 -4.128 19.821 1.00 97.06 104 LYS A O 1
ATOM 841 N N . ALA A 1 105 ? -25.645 -2.877 18.710 1.00 95.00 105 ALA A N 1
ATOM 842 C CA . ALA A 1 105 ? -26.343 -2.911 17.428 1.00 95.00 105 ALA A CA 1
ATOM 843 C C . ALA A 1 105 ? -26.293 -4.308 16.790 1.00 95.00 105 ALA A C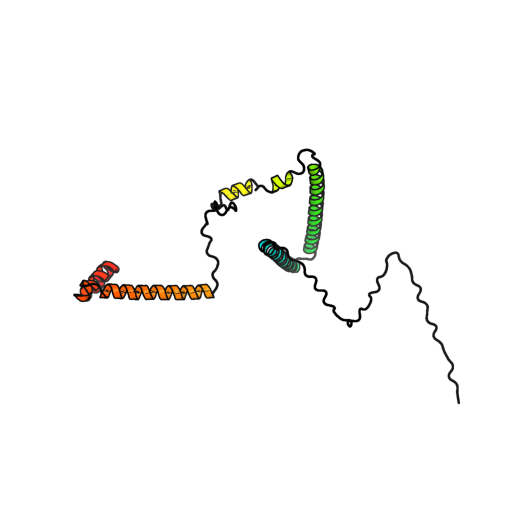 1
ATOM 845 O O . ALA A 1 105 ? -27.327 -4.803 16.351 1.00 95.00 105 ALA A O 1
ATOM 846 N N . ARG A 1 106 ? -25.137 -4.978 16.821 1.00 94.31 106 ARG A N 1
ATOM 847 C CA . ARG A 1 106 ? -24.947 -6.357 16.357 1.00 94.31 106 ARG A CA 1
ATOM 848 C C . ARG A 1 106 ? -25.896 -7.314 17.068 1.00 94.31 106 ARG A C 1
ATOM 850 O O . ARG A 1 106 ? -26.691 -7.957 16.402 1.00 94.31 106 ARG A O 1
ATOM 857 N N . LYS A 1 107 ? -25.941 -7.291 18.404 1.00 95.19 107 LYS A N 1
ATOM 858 C CA . LYS A 1 107 ? -26.883 -8.111 19.193 1.00 95.19 107 LYS A CA 1
ATOM 859 C C . LYS A 1 107 ? -28.354 -7.843 18.864 1.00 95.19 107 LYS A C 1
ATOM 861 O O . LYS A 1 107 ? -29.185 -8.719 19.067 1.00 95.19 107 LYS A O 1
ATOM 866 N N . LYS A 1 108 ? -28.712 -6.631 18.423 1.00 93.88 108 LYS A N 1
ATOM 867 C CA . LYS A 1 108 ? -30.077 -6.322 17.962 1.00 93.88 108 LYS A CA 1
ATOM 868 C C . LYS A 1 108 ? -30.345 -6.894 16.571 1.00 93.88 108 LYS A C 1
ATOM 870 O O . LYS A 1 108 ? -31.419 -7.443 16.367 1.00 93.88 108 LYS A O 1
ATOM 875 N N . ARG A 1 109 ? -29.385 -6.780 15.647 1.00 94.62 109 ARG A N 1
ATOM 876 C CA . ARG A 1 109 ? -29.481 -7.348 14.292 1.00 94.62 109 ARG A CA 1
ATOM 877 C C . ARG A 1 109 ? -29.506 -8.873 14.326 1.00 94.62 109 ARG A C 1
ATOM 879 O O . ARG A 1 109 ? -30.352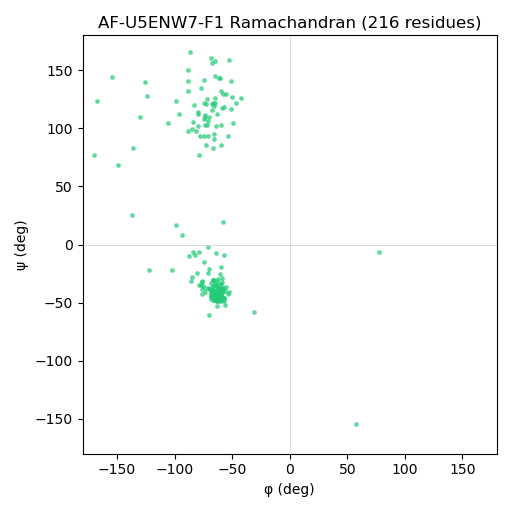 -9.470 13.700 1.00 94.62 109 ARG A O 1
ATOM 886 N N . GLU A 1 110 ? -28.682 -9.511 15.150 1.00 93.19 110 GLU A N 1
ATOM 887 C CA . GLU A 1 110 ? -28.690 -10.975 15.314 1.00 93.19 110 GLU A CA 1
ATOM 888 C C . GLU A 1 110 ? -30.029 -11.522 15.828 1.00 93.19 110 GLU A C 1
ATOM 890 O O . GLU A 1 110 ? -30.365 -12.670 15.562 1.00 93.19 110 GLU A O 1
ATOM 895 N N . LYS A 1 111 ? -30.811 -10.705 16.544 1.00 93.81 111 LYS A N 1
ATOM 896 C CA . LYS A 1 111 ? -32.138 -11.086 17.045 1.00 93.81 111 LYS A CA 1
ATOM 897 C C . LYS A 1 111 ? -33.242 -11.017 15.987 1.00 93.81 111 LYS A C 1
ATOM 899 O O . LYS A 1 111 ? -34.369 -11.396 16.300 1.00 93.81 111 LYS A O 1
ATOM 904 N N . THR A 1 112 ? -32.986 -10.523 14.773 1.00 91.50 112 THR A N 1
ATOM 905 C CA . THR A 1 112 ? -34.008 -10.540 13.719 1.00 91.50 112 THR A CA 1
ATOM 906 C C . THR A 1 112 ? -34.219 -11.980 13.251 1.00 91.50 112 THR A C 1
ATOM 908 O O . THR A 1 112 ? -33.380 -12.552 12.565 1.00 91.50 112 THR A O 1
ATOM 911 N N . VAL A 1 113 ? -35.353 -12.571 13.642 1.00 84.56 113 VAL A N 1
ATOM 912 C CA . VAL A 1 113 ? -35.635 -14.020 13.542 1.00 84.56 113 VAL A CA 1
ATOM 913 C C . VAL A 1 113 ? -35.420 -14.586 12.138 1.00 84.56 113 VAL A C 1
ATOM 915 O O . VAL A 1 113 ? -34.884 -15.677 11.990 1.00 84.56 113 VAL A O 1
ATOM 918 N N . VAL A 1 114 ? -35.824 -13.847 11.106 1.00 82.94 114 VAL A N 1
ATOM 919 C CA . VAL A 1 114 ? -35.810 -14.342 9.722 1.00 82.94 114 VAL A CA 1
ATOM 920 C C . VAL A 1 114 ? -34.452 -14.140 9.040 1.00 82.94 114 VAL A C 1
ATOM 922 O O . VAL A 1 114 ? -34.077 -14.924 8.177 1.00 82.94 114 VAL A O 1
ATOM 925 N N . THR A 1 115 ? -33.707 -13.091 9.399 1.00 88.12 115 THR A N 1
ATOM 926 C CA . THR A 1 115 ? -32.562 -12.613 8.601 1.00 88.12 115 THR A CA 1
ATOM 927 C C . THR A 1 115 ? -31.225 -12.578 9.341 1.00 88.12 115 THR A C 1
ATOM 929 O O . THR A 1 115 ? -30.187 -12.597 8.684 1.00 88.12 115 THR A O 1
ATOM 932 N N . GLY A 1 116 ? -31.209 -12.537 10.677 1.00 91.81 116 GLY A N 1
ATOM 933 C CA . GLY A 1 116 ? -29.985 -12.367 11.468 1.00 91.81 116 GLY A CA 1
ATOM 934 C C . GLY A 1 116 ? -29.195 -11.083 11.142 1.00 91.81 116 GLY A C 1
ATOM 935 O O . GLY A 1 116 ? -29.742 -10.085 10.667 1.00 91.81 116 GLY A O 1
ATOM 936 N N . ASP A 1 117 ? -27.875 -11.083 11.390 1.00 94.00 117 ASP A N 1
ATOM 937 C CA . ASP A 1 117 ? -27.017 -9.921 11.100 1.00 94.00 117 ASP A CA 1
ATOM 938 C C . ASP A 1 117 ? -26.543 -9.886 9.638 1.00 94.00 117 ASP A C 1
ATOM 940 O O . ASP A 1 117 ? -25.622 -10.599 9.248 1.00 94.00 117 ASP A O 1
ATOM 944 N N . LEU A 1 118 ? -27.132 -8.989 8.843 1.00 92.00 118 LEU A N 1
ATOM 945 C CA . LEU A 1 118 ? -26.757 -8.761 7.441 1.00 92.00 118 LEU A CA 1
ATOM 946 C C . LEU A 1 118 ? -25.574 -7.793 7.262 1.00 92.00 118 LEU A C 1
ATOM 948 O O . LEU A 1 118 ? -25.086 -7.609 6.146 1.00 92.00 118 LEU A O 1
ATOM 952 N N . LYS A 1 119 ? -25.085 -7.153 8.332 1.00 92.06 119 LYS A N 1
ATOM 953 C CA . LYS A 1 119 ? -23.988 -6.177 8.236 1.00 92.06 119 LYS A CA 1
ATOM 954 C C . LYS A 1 119 ? -22.690 -6.741 7.634 1.00 92.06 119 LYS A C 1
ATOM 956 O O . LYS A 1 119 ? -22.098 -6.027 6.826 1.00 92.06 119 LYS A O 1
ATOM 961 N N . PRO A 1 120 ? -22.269 -7.988 7.924 1.00 91.75 120 PRO A N 1
ATOM 962 C CA . PRO A 1 120 ? -21.084 -8.578 7.302 1.00 91.75 120 PRO A CA 1
ATOM 963 C C . PRO A 1 120 ? -21.179 -8.669 5.775 1.00 91.75 120 PRO A C 1
ATOM 965 O O . PRO A 1 120 ? -20.175 -8.481 5.094 1.00 91.75 120 PRO A O 1
ATOM 968 N N . LEU A 1 121 ? -22.380 -8.906 5.230 1.00 89.88 121 LEU A N 1
ATOM 969 C CA . LEU A 1 121 ? -22.594 -8.940 3.780 1.00 89.88 121 LEU A CA 1
ATOM 970 C C . LEU A 1 121 ? -22.367 -7.557 3.173 1.00 89.88 121 LEU A C 1
ATOM 972 O O . LEU A 1 121 ? -21.667 -7.431 2.176 1.00 89.88 121 LEU A O 1
ATOM 976 N N . ILE A 1 122 ? -22.888 -6.515 3.817 1.00 90.38 122 ILE A N 1
ATOM 977 C CA . ILE A 1 122 ? -22.710 -5.130 3.370 1.00 90.38 122 ILE A CA 1
ATOM 978 C C . ILE A 1 122 ? -21.236 -4.712 3.465 1.00 90.38 122 ILE A C 1
ATOM 980 O O . ILE A 1 122 ? -20.718 -4.109 2.534 1.00 90.38 122 ILE A O 1
ATOM 984 N N . ASP A 1 123 ? -20.551 -5.055 4.558 1.00 90.00 123 ASP A N 1
ATOM 985 C CA . ASP A 1 123 ? -19.144 -4.688 4.772 1.00 90.00 123 ASP A CA 1
ATOM 986 C C . ASP A 1 123 ? -18.181 -5.445 3.842 1.00 90.00 123 ASP A C 1
ATOM 988 O O . ASP A 1 123 ? -17.063 -4.990 3.606 1.00 90.00 123 ASP A O 1
ATOM 992 N N . SER A 1 124 ? -18.605 -6.590 3.297 1.00 89.44 124 SER A N 1
ATOM 993 C CA . SER A 1 124 ? -17.843 -7.326 2.282 1.00 89.44 124 SER A CA 1
ATOM 994 C C . SER A 1 124 ? -17.878 -6.670 0.897 1.00 89.44 124 SER A C 1
ATOM 996 O O . SER A 1 124 ? -17.066 -7.015 0.035 1.00 89.44 124 SER A O 1
ATOM 998 N N . LEU A 1 125 ? -18.800 -5.727 0.674 1.00 90.56 125 LEU A N 1
ATOM 999 C CA . LEU A 1 125 ? -18.922 -5.013 -0.590 1.00 90.56 125 LEU A CA 1
ATOM 1000 C C . LEU A 1 125 ? -18.025 -3.764 -0.604 1.00 90.56 125 LEU A C 1
ATOM 1002 O O . LEU A 1 125 ? -17.940 -3.050 0.398 1.00 90.56 125 LEU A O 1
ATOM 1006 N N . PRO A 1 126 ? -17.376 -3.456 -1.743 1.00 89.19 126 PRO A N 1
ATOM 1007 C CA . PRO A 1 126 ? -16.621 -2.220 -1.897 1.00 89.19 126 PRO A CA 1
ATOM 1008 C C . PRO A 1 126 ? -17.550 -1.006 -1.825 1.00 89.19 126 PRO A C 1
ATOM 1010 O O . PRO A 1 126 ? -18.681 -1.032 -2.321 1.00 89.19 126 PRO A O 1
ATOM 1013 N N . SER A 1 127 ? -17.054 0.086 -1.245 1.00 88.69 127 SER A N 1
ATOM 1014 C CA . SER A 1 127 ? -17.808 1.342 -1.209 1.00 88.69 127 SER A CA 1
ATOM 1015 C C . SER A 1 127 ? -17.961 1.944 -2.615 1.00 88.69 127 SER A C 1
ATOM 1017 O O . SER A 1 127 ? -17.164 1.680 -3.518 1.00 88.69 127 SER A O 1
ATOM 1019 N N . LEU A 1 128 ? -18.984 2.777 -2.832 1.00 85.88 128 LEU A N 1
ATOM 1020 C CA . LEU A 1 128 ? -19.196 3.433 -4.132 1.00 85.88 128 LEU A CA 1
ATOM 1021 C C . LEU A 1 128 ? -17.988 4.289 -4.548 1.00 85.88 128 LEU A C 1
ATOM 1023 O O . LEU A 1 128 ? -17.581 4.251 -5.708 1.00 85.88 128 LEU A O 1
ATOM 1027 N N . ASP A 1 129 ? -17.355 4.980 -3.600 1.00 86.25 129 ASP A N 1
ATOM 1028 C CA . ASP A 1 129 ? -16.130 5.747 -3.848 1.00 86.25 129 ASP A CA 1
ATOM 1029 C C . ASP A 1 129 ? -14.968 4.849 -4.279 1.00 86.25 129 ASP A C 1
ATOM 1031 O O . ASP A 1 129 ? -14.215 5.186 -5.197 1.00 86.25 129 ASP A O 1
ATOM 1035 N N . GLU A 1 130 ? -14.832 3.678 -3.655 1.00 84.38 130 GLU A N 1
ATOM 1036 C CA . GLU A 1 130 ? -13.867 2.671 -4.088 1.00 84.38 130 GLU A CA 1
ATOM 1037 C C . GLU A 1 130 ? -14.182 2.187 -5.504 1.00 84.38 130 GLU A C 1
ATOM 1039 O O . GLU A 1 130 ? -13.268 2.094 -6.318 1.00 84.38 130 GLU A O 1
ATOM 1044 N N . LEU A 1 131 ? -15.455 1.973 -5.853 1.00 83.62 131 LEU A N 1
ATOM 1045 C CA . LEU A 1 131 ? -15.883 1.604 -7.208 1.00 83.62 131 LEU A CA 1
ATOM 1046 C C . LEU A 1 131 ? -15.540 2.677 -8.251 1.00 83.62 131 LEU A C 1
ATOM 1048 O O . LEU A 1 131 ? -15.063 2.343 -9.340 1.00 83.62 131 LEU A O 1
ATOM 1052 N N . PHE A 1 132 ? -15.697 3.962 -7.933 1.00 83.62 132 PHE A N 1
ATOM 1053 C CA . PHE A 1 132 ? -15.264 5.048 -8.820 1.00 83.62 132 PHE A CA 1
ATOM 1054 C C . PHE A 1 132 ? -13.735 5.101 -8.964 1.00 83.62 132 PHE A C 1
ATOM 1056 O O . PHE A 1 132 ? -13.210 5.263 -10.072 1.00 83.62 132 PHE A O 1
ATOM 1063 N N . GLN A 1 133 ? -12.992 4.867 -7.880 1.00 77.56 133 GLN A N 1
ATOM 1064 C CA . GLN A 1 133 ? -11.536 4.704 -7.942 1.00 77.56 133 GLN A CA 1
ATOM 1065 C C . GLN A 1 133 ? -11.114 3.449 -8.720 1.00 77.56 133 GLN A C 1
ATOM 1067 O O . GLN A 1 133 ? -10.045 3.423 -9.332 1.00 77.56 133 GLN A O 1
ATOM 1072 N N . PHE A 1 134 ? -11.932 2.399 -8.705 1.00 68.06 134 PHE A N 1
ATOM 1073 C CA . PHE A 1 134 ? -11.697 1.170 -9.450 1.00 68.06 134 PHE A CA 1
ATOM 1074 C C . PHE A 1 134 ? -11.923 1.367 -10.953 1.00 68.06 134 PHE A C 1
ATOM 1076 O O . PHE A 1 134 ? -11.128 0.871 -11.744 1.00 68.06 134 PHE A O 1
ATOM 1083 N N . LYS A 1 135 ? -12.920 2.161 -11.368 1.00 65.88 135 LYS A N 1
ATOM 1084 C CA . LYS A 1 135 ? -13.137 2.504 -12.788 1.00 65.88 135 LYS A CA 1
ATOM 1085 C C . LYS A 1 135 ? -12.001 3.338 -13.390 1.00 65.88 135 LYS A C 1
ATOM 1087 O O . LYS A 1 135 ? -11.673 3.174 -14.560 1.00 65.88 135 LYS A O 1
ATOM 1092 N N . THR A 1 136 ? -11.382 4.213 -12.599 1.00 63.84 136 THR A N 1
ATOM 1093 C CA . THR A 1 136 ? -10.280 5.083 -13.056 1.00 63.84 136 THR A CA 1
ATOM 1094 C C . THR A 1 136 ? -8.923 4.370 -13.092 1.00 63.84 136 THR A C 1
ATOM 1096 O O . THR A 1 136 ? -8.041 4.735 -13.870 1.00 63.84 136 THR A O 1
ATOM 1099 N N . LYS A 1 137 ? -8.742 3.307 -12.301 1.00 60.66 137 LYS A N 1
ATOM 1100 C CA . LYS A 1 137 ? -7.557 2.441 -12.348 1.00 60.66 137 LYS A CA 1
ATOM 1101 C C . LYS A 1 137 ? -7.806 1.331 -13.372 1.00 60.66 137 LYS A C 1
ATOM 1103 O O . LYS A 1 137 ? -8.397 0.314 -13.041 1.00 60.66 137 LYS A O 1
ATOM 1108 N N . ALA A 1 138 ? -7.304 1.500 -14.597 1.00 56.84 138 ALA A N 1
ATOM 1109 C CA . ALA A 1 138 ? -7.453 0.605 -15.763 1.00 56.84 138 ALA A CA 1
ATOM 1110 C C . ALA A 1 138 ? -6.962 -0.867 -15.609 1.00 56.84 138 ALA A C 1
ATOM 1112 O O . ALA A 1 138 ? -6.677 -1.547 -16.592 1.00 56.84 138 ALA A O 1
ATOM 1113 N N . ALA A 1 139 ? -6.810 -1.379 -14.391 1.00 60.16 139 ALA A N 1
ATOM 1114 C CA . ALA A 1 139 ? -6.213 -2.665 -14.072 1.00 60.16 139 ALA A CA 1
ATOM 1115 C C . ALA A 1 139 ? -6.849 -3.245 -12.799 1.00 60.16 139 ALA A C 1
ATOM 1117 O O . ALA A 1 139 ? -6.203 -3.327 -11.751 1.00 60.16 139 ALA A O 1
ATOM 1118 N N . LEU A 1 140 ? -8.122 -3.630 -12.875 1.00 60.31 140 LEU A N 1
ATOM 1119 C CA . LEU A 1 140 ? -8.766 -4.374 -11.796 1.00 60.31 140 LEU A CA 1
ATOM 1120 C C . LEU A 1 140 ? -8.324 -5.833 -11.821 1.00 60.31 140 LEU A C 1
ATOM 1122 O O . LEU A 1 140 ? -8.269 -6.457 -12.879 1.00 60.31 140 LEU A O 1
ATOM 1126 N N . LYS A 1 141 ? -7.996 -6.346 -10.633 1.00 62.97 141 LYS A N 1
ATOM 1127 C CA . LYS A 1 141 ? -7.819 -7.770 -10.379 1.00 62.97 141 LYS A CA 1
ATOM 1128 C C . LYS A 1 141 ? -9.032 -8.265 -9.597 1.00 62.97 141 LYS A C 1
ATOM 1130 O O . LYS A 1 141 ? -9.157 -7.969 -8.416 1.00 62.97 141 LYS A O 1
ATOM 1135 N N . THR A 1 142 ? -9.919 -8.971 -10.275 1.00 66.50 142 THR A N 1
ATOM 1136 C CA . THR A 1 142 ? -11.077 -9.710 -9.761 1.00 66.50 142 THR A CA 1
ATOM 1137 C C . THR A 1 142 ? -10.694 -10.868 -8.835 1.00 66.50 142 THR A C 1
ATOM 1139 O O . THR A 1 142 ? -11.571 -11.489 -8.246 1.00 66.50 142 THR A O 1
ATOM 1142 N N . GLY A 1 143 ? -9.401 -11.198 -8.701 1.00 63.97 143 GLY A N 1
ATOM 1143 C CA . GLY A 1 143 ? -8.939 -12.308 -7.860 1.00 63.97 143 GLY A CA 1
ATOM 1144 C C . GLY A 1 143 ? -9.140 -13.674 -8.518 1.00 63.97 143 GLY A C 1
ATOM 1145 O O . GLY A 1 143 ? -8.622 -14.675 -8.028 1.00 63.97 143 GLY A O 1
ATOM 1146 N N . VAL A 1 144 ? -9.815 -13.708 -9.670 1.00 65.56 144 VAL A N 1
ATOM 1147 C CA . VAL A 1 144 ? -9.964 -14.884 -10.520 1.00 65.56 144 VAL A CA 1
ATOM 1148 C C . VAL A 1 144 ? -8.900 -14.817 -11.623 1.00 65.56 144 VAL A C 1
ATOM 1150 O O . VAL A 1 144 ? -8.995 -13.980 -12.526 1.00 65.56 144 VAL A O 1
ATOM 1153 N N . PRO A 1 145 ? -7.894 -15.718 -11.624 1.00 65.88 145 PRO A N 1
ATOM 1154 C CA . PRO A 1 145 ? -6.756 -15.650 -12.549 1.00 65.88 145 PRO A CA 1
ATOM 1155 C C . PRO A 1 145 ? -7.128 -15.703 -14.036 1.00 65.88 145 PRO A C 1
ATOM 1157 O O . PRO A 1 145 ? -6.317 -15.334 -14.882 1.00 65.88 145 PRO A O 1
ATOM 1160 N N . LYS A 1 146 ? -8.332 -16.197 -14.352 1.00 65.62 146 LYS A N 1
ATOM 1161 C CA . LYS A 1 146 ? -8.851 -16.349 -15.717 1.00 65.62 146 LYS A CA 1
ATOM 1162 C C . LYS A 1 146 ? -9.319 -15.020 -16.327 1.00 65.62 146 LYS A C 1
ATOM 1164 O O . LYS A 1 146 ? -9.185 -14.841 -17.532 1.00 65.62 146 LYS A O 1
ATOM 1169 N N . PHE A 1 147 ? -9.835 -14.098 -15.510 1.00 58.41 147 PHE A N 1
ATOM 1170 C CA . PHE A 1 147 ? -10.392 -12.813 -15.964 1.00 58.41 147 PHE A CA 1
ATOM 1171 C C . PHE A 1 147 ? -9.439 -11.640 -15.729 1.00 58.41 147 PHE A C 1
ATOM 1173 O O . PHE A 1 147 ? -9.483 -10.635 -16.441 1.00 58.41 147 PHE A O 1
ATOM 1180 N N . ASP A 1 148 ? -8.505 -11.804 -14.795 1.00 65.81 148 ASP A N 1
ATOM 1181 C CA . ASP A 1 148 ? -7.442 -10.842 -14.559 1.00 65.81 148 ASP A CA 1
ATOM 1182 C C . ASP A 1 148 ? -6.411 -10.941 -15.673 1.00 65.81 148 ASP A C 1
ATOM 1184 O O . ASP A 1 148 ? -5.460 -11.727 -15.606 1.00 65.81 148 ASP A O 1
ATOM 1188 N N . ARG A 1 149 ? -6.571 -10.106 -16.711 1.00 60.34 149 ARG A N 1
ATOM 1189 C CA . ARG A 1 149 ? -5.499 -9.863 -17.682 1.00 60.34 149 ARG A CA 1
ATOM 1190 C C . ARG A 1 149 ? -4.231 -9.623 -16.876 1.00 60.34 149 ARG A C 1
ATOM 1192 O O . ARG A 1 149 ? -4.196 -8.720 -16.040 1.00 60.34 149 ARG A O 1
ATOM 1199 N N . LYS A 1 150 ? -3.195 -10.443 -17.099 1.00 58.25 150 LYS A N 1
ATOM 1200 C CA . LYS A 1 150 ? -1.862 -10.241 -16.521 1.00 58.25 150 LYS A CA 1
ATOM 1201 C C . LYS A 1 150 ? -1.361 -8.882 -16.996 1.00 58.25 150 LYS A C 1
ATOM 1203 O O . LYS A 1 150 ? -0.662 -8.778 -18.001 1.00 58.25 150 LYS A O 1
ATOM 1208 N N . VAL A 1 151 ? -1.728 -7.829 -16.272 1.00 54.31 151 VAL A N 1
ATOM 1209 C CA . VAL A 1 151 ? -1.103 -6.518 -16.355 1.00 54.31 151 VAL A CA 1
ATOM 1210 C C . VAL A 1 151 ? 0.368 -6.830 -16.206 1.00 54.31 151 VAL A C 1
ATOM 1212 O O . VAL A 1 151 ? 0.744 -7.434 -15.197 1.00 54.31 151 VAL A O 1
ATOM 1215 N N . LYS A 1 152 ? 1.165 -6.541 -17.240 1.00 56.34 152 LYS A N 1
ATOM 1216 C CA . LYS A 1 152 ? 2.615 -6.741 -17.230 1.00 56.34 152 LYS A CA 1
ATOM 1217 C C . LYS A 1 152 ? 3.135 -6.003 -16.004 1.00 56.34 152 LYS A C 1
ATOM 1219 O O . LYS A 1 152 ? 3.317 -4.790 -16.025 1.00 56.34 152 LYS A O 1
ATOM 1224 N N . SER A 1 153 ? 3.254 -6.724 -14.892 1.00 56.81 153 SER A N 1
ATOM 1225 C CA . SER A 1 153 ? 3.630 -6.145 -13.618 1.00 56.81 153 SER A CA 1
ATOM 1226 C C . SER A 1 153 ? 4.991 -5.522 -13.837 1.00 56.81 153 SER A C 1
ATOM 1228 O O . SER A 1 153 ? 5.858 -6.186 -14.419 1.00 56.81 153 SER A O 1
ATOM 1230 N N . LYS A 1 154 ? 5.173 -4.270 -13.399 1.00 60.53 154 LYS A N 1
ATOM 1231 C CA . LYS A 1 154 ? 6.490 -3.628 -13.398 1.00 60.53 154 LYS A CA 1
ATOM 1232 C C . LYS A 1 154 ? 7.515 -4.659 -12.904 1.00 60.53 154 LYS A C 1
ATOM 1234 O O . LYS A 1 154 ? 7.257 -5.294 -11.875 1.00 60.53 154 LYS A O 1
ATOM 1239 N N . PRO A 1 155 ? 8.595 -4.915 -13.664 1.00 61.16 155 PRO A N 1
ATOM 1240 C CA . PRO A 1 155 ? 9.503 -6.006 -13.353 1.00 61.16 155 PRO A CA 1
ATOM 1241 C C . PRO A 1 155 ? 10.009 -5.832 -11.923 1.00 61.16 155 PRO A C 1
ATOM 1243 O O . PRO A 1 155 ? 10.442 -4.742 -11.548 1.00 61.16 155 PRO A O 1
ATOM 1246 N N . LYS A 1 156 ? 9.905 -6.901 -11.120 1.00 65.38 156 LYS A N 1
ATOM 1247 C CA . LYS A 1 156 ? 10.400 -6.913 -9.738 1.00 65.38 156 LYS A CA 1
ATOM 1248 C C . LYS A 1 156 ? 11.855 -6.416 -9.725 1.00 65.38 156 LYS A C 1
ATOM 1250 O O . LYS A 1 156 ? 12.606 -6.771 -10.643 1.00 65.38 156 LYS A O 1
ATOM 1255 N N . PRO A 1 157 ? 12.263 -5.611 -8.727 1.00 63.09 157 PRO A N 1
ATOM 1256 C CA . PRO A 1 157 ? 13.641 -5.149 -8.629 1.00 63.09 157 PRO A CA 1
ATOM 1257 C C . PRO A 1 157 ? 14.569 -6.368 -8.573 1.00 63.09 157 PRO A C 1
ATOM 1259 O O . PRO A 1 157 ? 14.445 -7.221 -7.696 1.00 63.09 157 PRO A O 1
ATOM 1262 N N . LYS A 1 158 ? 15.447 -6.483 -9.573 1.00 75.12 158 LYS A N 1
ATOM 1263 C CA . LYS A 1 158 ? 16.370 -7.613 -9.731 1.00 75.12 158 LYS A CA 1
ATOM 1264 C C . LYS A 1 158 ? 17.500 -7.494 -8.714 1.00 75.12 158 LYS A C 1
ATOM 1266 O O . LYS A 1 158 ? 18.002 -6.395 -8.477 1.00 75.12 158 LYS A O 1
ATOM 1271 N N . SER A 1 159 ? 17.928 -8.619 -8.145 1.00 85.31 159 SER A N 1
ATOM 1272 C CA . SER A 1 159 ? 19.089 -8.637 -7.249 1.00 85.31 159 SER A CA 1
ATOM 1273 C C . SER A 1 159 ? 20.373 -8.256 -8.006 1.00 85.31 159 SER A C 1
ATOM 1275 O O . SER A 1 159 ? 20.458 -8.392 -9.231 1.00 85.31 159 SER A O 1
ATOM 1277 N N . LYS A 1 160 ? 21.408 -7.790 -7.290 1.00 87.50 160 LYS A N 1
ATOM 1278 C CA . LYS A 1 160 ? 22.696 -7.402 -7.904 1.00 87.50 160 LYS A CA 1
ATOM 1279 C C . LYS A 1 160 ? 23.319 -8.542 -8.730 1.00 87.50 160 LYS A C 1
ATOM 1281 O O . LYS A 1 160 ? 23.894 -8.272 -9.783 1.00 87.50 160 LYS A O 1
ATOM 1286 N N . LEU A 1 161 ? 23.172 -9.793 -8.284 1.00 87.81 161 LEU A N 1
ATOM 1287 C CA . LEU A 1 161 ? 23.650 -10.990 -8.991 1.00 87.81 161 LEU A CA 1
ATOM 1288 C C . LEU A 1 161 ? 22.895 -11.206 -10.312 1.00 87.81 161 LEU A C 1
ATOM 1290 O O . LEU A 1 161 ? 23.522 -11.275 -11.367 1.00 87.81 161 LEU A O 1
ATOM 1294 N N . GLN A 1 162 ? 21.561 -11.135 -10.287 1.00 88.31 162 GLN A N 1
ATOM 1295 C CA . GLN A 1 162 ? 20.725 -11.266 -11.489 1.00 88.31 162 GLN A CA 1
ATOM 1296 C C . GLN A 1 162 ? 21.028 -10.187 -12.542 1.00 88.31 162 GLN A C 1
ATOM 1298 O O . GLN A 1 162 ? 20.942 -10.426 -13.747 1.00 88.31 162 GLN A O 1
ATOM 1303 N N . ILE A 1 163 ? 21.389 -8.974 -12.110 1.00 89.75 163 ILE A N 1
ATOM 1304 C CA . ILE A 1 163 ? 21.796 -7.898 -13.024 1.00 89.75 163 ILE A CA 1
ATOM 1305 C C . ILE A 1 163 ? 23.141 -8.226 -13.687 1.00 89.75 163 ILE A C 1
ATOM 1307 O O . ILE A 1 163 ? 23.299 -7.984 -14.887 1.00 89.75 163 ILE A O 1
ATOM 1311 N N . LYS A 1 164 ? 24.110 -8.765 -12.933 1.00 93.06 164 LYS A N 1
ATOM 1312 C CA . LYS A 1 164 ? 25.418 -9.175 -13.471 1.00 93.06 164 LYS A CA 1
ATOM 1313 C C . LYS A 1 164 ? 25.262 -10.294 -14.502 1.00 93.06 164 LYS A C 1
ATOM 1315 O O . LYS A 1 164 ? 25.760 -10.146 -15.617 1.00 93.06 164 LYS A O 1
ATOM 1320 N N . GLU A 1 165 ? 24.496 -11.334 -14.187 1.00 93.44 165 GLU A N 1
ATOM 1321 C CA . GLU A 1 165 ? 24.207 -12.447 -15.104 1.00 93.44 165 GLU A CA 1
ATOM 1322 C C . GLU A 1 165 ? 23.562 -11.962 -16.406 1.00 93.44 165 GLU A C 1
ATOM 1324 O O . GLU A 1 165 ? 24.020 -12.291 -17.499 1.00 93.44 165 GLU A O 1
ATOM 1329 N N . GLN A 1 166 ? 22.563 -11.078 -16.322 1.00 90.00 166 GLN A N 1
ATOM 1330 C CA . GLN A 1 166 ? 21.922 -10.517 -17.515 1.00 90.00 166 GLN A CA 1
ATOM 1331 C C . GLN A 1 166 ? 22.871 -9.668 -18.358 1.00 90.00 166 GLN A C 1
ATOM 1333 O O . GLN A 1 166 ? 22.759 -9.658 -19.585 1.00 90.00 166 GLN A O 1
ATOM 1338 N N . LYS A 1 167 ? 23.805 -8.939 -17.737 1.00 93.81 167 LYS A N 1
ATOM 1339 C CA . LYS A 1 167 ? 24.841 -8.209 -18.480 1.00 93.81 167 LYS A CA 1
ATOM 1340 C C . LYS A 1 167 ? 25.753 -9.181 -19.229 1.00 93.81 167 LYS A C 1
ATOM 1342 O O . LYS A 1 167 ? 26.037 -8.928 -20.397 1.00 93.81 167 LYS A O 1
ATOM 1347 N N . ILE A 1 168 ? 26.168 -10.278 -18.597 1.00 94.31 168 ILE A N 1
ATOM 1348 C CA . ILE A 1 168 ? 27.011 -11.313 -19.217 1.00 94.31 168 ILE A CA 1
ATOM 1349 C C . ILE A 1 168 ? 26.274 -11.975 -20.387 1.00 94.31 168 ILE A C 1
ATOM 1351 O O . ILE A 1 168 ? 26.802 -12.008 -21.498 1.00 94.31 168 ILE A O 1
ATOM 1355 N N . GLN A 1 169 ? 25.018 -12.387 -20.195 1.00 94.62 169 GLN A N 1
ATOM 1356 C CA . GLN A 1 169 ? 24.196 -12.965 -21.263 1.00 94.62 169 GLN A CA 1
ATOM 1357 C C . GLN A 1 169 ? 24.020 -11.992 -22.435 1.00 94.62 169 GLN A C 1
ATOM 1359 O O . GLN A 1 169 ? 24.233 -12.357 -23.589 1.00 94.62 169 GLN A O 1
ATOM 1364 N N . LYS A 1 170 ? 23.715 -10.716 -22.159 1.00 95.94 170 LYS A N 1
ATOM 1365 C CA . LYS A 1 170 ? 23.615 -9.684 -23.204 1.00 95.94 170 LYS A CA 1
ATOM 1366 C C . LYS A 1 170 ? 24.933 -9.492 -23.954 1.00 95.94 170 LYS A C 1
ATOM 1368 O O . LYS A 1 170 ? 24.895 -9.276 -25.164 1.00 95.94 170 LYS A O 1
ATOM 1373 N N . LYS A 1 171 ? 26.082 -9.549 -23.269 1.00 96.44 171 LYS A N 1
ATOM 1374 C CA . LYS A 1 171 ? 27.406 -9.473 -23.908 1.00 96.44 171 LYS A CA 1
ATOM 1375 C C . LYS A 1 171 ? 27.643 -10.676 -24.824 1.00 96.44 171 LYS A C 1
ATOM 1377 O O . LYS A 1 171 ? 27.984 -10.461 -25.982 1.00 96.44 171 LYS A O 1
ATOM 1382 N N . SER A 1 172 ? 27.375 -11.894 -24.350 1.00 94.56 172 SER A N 1
ATOM 1383 C CA . SER A 1 172 ? 27.507 -13.129 -25.138 1.00 94.56 172 SER A CA 1
ATOM 1384 C C . SER A 1 172 ? 26.607 -13.127 -26.380 1.00 94.56 172 SER A C 1
ATOM 1386 O O . SER A 1 172 ? 27.074 -13.363 -27.492 1.00 94.56 172 SER A O 1
ATOM 1388 N N . ILE A 1 173 ? 25.337 -12.729 -26.236 1.00 97.25 173 ILE A N 1
ATOM 1389 C CA . ILE A 1 173 ? 24.400 -12.618 -27.365 1.00 97.25 173 ILE A CA 1
ATOM 1390 C C . ILE A 1 173 ? 24.881 -11.574 -28.379 1.00 97.25 173 ILE A C 1
ATOM 1392 O O . ILE A 1 173 ? 24.851 -11.823 -29.582 1.00 97.25 173 ILE A O 1
ATOM 1396 N N . LYS A 1 174 ? 25.333 -10.399 -27.920 1.00 97.06 174 LYS A N 1
ATOM 1397 C CA . LYS A 1 174 ? 25.879 -9.368 -28.817 1.00 97.06 174 LYS A CA 1
ATOM 1398 C C . LYS A 1 174 ? 27.130 -9.857 -29.542 1.00 97.06 174 LYS A C 1
ATOM 1400 O O . LYS A 1 174 ? 27.287 -9.551 -30.717 1.00 97.06 174 LYS A O 1
ATOM 1405 N N . PHE A 1 175 ? 27.999 -10.595 -28.857 1.00 97.81 175 PHE A N 1
ATOM 1406 C CA . PHE A 1 175 ? 29.197 -11.176 -29.452 1.00 97.81 175 PHE A CA 1
ATOM 1407 C C . PHE A 1 175 ? 28.841 -12.196 -30.537 1.00 97.81 175 PHE A C 1
ATOM 1409 O O . PHE A 1 175 ? 29.226 -11.996 -31.683 1.00 97.81 175 PHE A O 1
ATOM 1416 N N . ARG A 1 176 ? 27.988 -13.183 -30.226 1.00 96.88 176 ARG A N 1
ATOM 1417 C CA . ARG A 1 176 ? 27.484 -14.153 -31.215 1.00 96.88 176 ARG A CA 1
ATOM 1418 C C . ARG A 1 176 ? 26.848 -13.474 -32.426 1.00 96.88 176 ARG A C 1
ATOM 1420 O O . ARG A 1 176 ? 27.129 -13.856 -33.552 1.00 96.88 176 ARG A O 1
ATOM 1427 N N . LYS A 1 177 ? 26.048 -12.421 -32.221 1.00 97.44 177 LYS A N 1
ATOM 1428 C CA . LYS A 1 177 ? 25.474 -11.639 -33.330 1.00 97.44 177 LYS A CA 1
ATOM 1429 C C . LYS A 1 177 ? 26.544 -10.997 -34.215 1.00 97.44 177 LYS A C 1
ATOM 1431 O O . LYS A 1 177 ? 26.385 -11.009 -35.427 1.00 97.44 177 LYS A O 1
ATOM 1436 N N . ARG A 1 178 ? 27.623 -10.455 -33.638 1.00 97.00 178 ARG A N 1
ATOM 1437 C CA . ARG A 1 178 ? 28.736 -9.894 -34.423 1.00 97.00 178 ARG A CA 1
ATOM 1438 C C . ARG A 1 178 ? 29.444 -10.971 -35.234 1.00 97.00 178 ARG A C 1
ATOM 1440 O O . ARG A 1 178 ? 29.608 -10.772 -36.427 1.00 97.00 178 ARG A O 1
ATOM 1447 N N . CYS A 1 179 ? 29.789 -12.102 -34.618 1.00 96.81 179 CYS A N 1
ATOM 1448 C CA . CYS A 1 179 ? 30.408 -13.226 -35.323 1.00 96.81 179 CYS A CA 1
ATOM 1449 C C . CYS A 1 179 ? 29.526 -13.707 -36.478 1.00 96.81 179 CYS A C 1
ATOM 1451 O O . CYS A 1 179 ? 29.995 -13.791 -37.604 1.00 96.81 179 CYS A O 1
ATOM 1453 N N . ASN A 1 180 ? 28.230 -13.913 -36.228 1.00 96.88 180 ASN A N 1
ATOM 1454 C CA . ASN A 1 180 ? 27.290 -14.339 -37.263 1.00 96.88 180 ASN A CA 1
ATOM 1455 C C . ASN A 1 180 ? 27.159 -13.304 -38.387 1.00 96.88 180 ASN A C 1
ATOM 1457 O O . ASN A 1 180 ? 27.031 -13.676 -39.545 1.00 96.88 180 ASN A O 1
ATOM 1461 N N . ASN A 1 181 ? 27.188 -12.008 -38.070 1.00 95.38 181 ASN A N 1
ATOM 1462 C CA . ASN A 1 181 ? 27.163 -10.963 -39.092 1.00 95.38 181 ASN A CA 1
ATOM 1463 C C . ASN A 1 181 ? 28.439 -10.964 -39.942 1.00 95.38 181 ASN A C 1
ATOM 1465 O O . ASN A 1 181 ? 28.345 -10.777 -41.148 1.00 95.38 181 ASN A O 1
ATOM 1469 N N . VAL A 1 182 ? 29.607 -11.186 -39.332 1.00 95.31 182 VAL A N 1
ATOM 1470 C CA . VAL A 1 182 ? 30.878 -11.303 -40.062 1.00 95.31 182 VAL A CA 1
ATOM 1471 C C . VAL A 1 182 ? 30.859 -12.525 -40.972 1.00 95.31 182 VAL A C 1
ATOM 1473 O O . VAL A 1 182 ? 31.163 -12.382 -42.150 1.00 95.31 182 VAL A O 1
ATOM 1476 N N . MET A 1 183 ? 30.426 -13.686 -40.471 1.00 96.31 183 MET A N 1
ATOM 1477 C CA . MET A 1 183 ? 30.313 -14.897 -41.293 1.00 96.31 183 MET A CA 1
ATOM 1478 C C . MET A 1 183 ? 29.410 -14.669 -42.507 1.00 96.31 183 MET A C 1
ATOM 1480 O O . MET A 1 183 ? 29.830 -14.924 -43.626 1.00 96.31 183 MET A O 1
ATOM 1484 N N . LYS A 1 184 ? 28.239 -14.049 -42.316 1.00 94.44 184 LYS A N 1
ATOM 1485 C CA . LYS A 1 184 ? 27.342 -13.692 -43.427 1.00 94.44 184 LYS A CA 1
ATOM 1486 C C . LYS A 1 184 ? 27.993 -12.781 -44.466 1.00 94.44 184 LYS A C 1
ATOM 1488 O O . LYS A 1 184 ? 27.707 -12.906 -45.646 1.00 94.44 184 LYS A O 1
ATOM 1493 N N . ILE A 1 185 ? 28.828 -11.831 -44.040 1.00 93.81 185 ILE A N 1
ATOM 1494 C CA . ILE A 1 185 ? 29.542 -10.942 -44.967 1.00 93.81 185 ILE A CA 1
ATOM 1495 C C . ILE A 1 185 ? 30.583 -11.729 -45.763 1.00 93.81 185 ILE A C 1
ATOM 1497 O O . ILE A 1 185 ? 30.677 -11.543 -46.971 1.00 93.81 185 ILE A O 1
ATOM 1501 N N . LEU A 1 186 ? 31.326 -12.616 -45.100 1.00 93.38 186 LEU A N 1
ATOM 1502 C CA . LEU A 1 186 ? 32.333 -13.466 -45.738 1.00 93.38 186 LEU A CA 1
ATOM 1503 C C . LEU A 1 186 ? 31.716 -14.495 -46.694 1.00 93.38 186 LEU A C 1
ATOM 1505 O O . LEU A 1 186 ? 32.343 -14.857 -47.685 1.00 93.38 186 LEU A O 1
ATOM 1509 N N . GLU A 1 187 ? 30.494 -14.946 -46.419 1.00 94.19 187 GLU A N 1
ATOM 1510 C CA . GLU A 1 187 ? 29.730 -15.844 -47.290 1.00 94.19 187 GLU A CA 1
ATOM 1511 C C . GLU A 1 187 ? 29.241 -15.151 -48.573 1.00 94.19 187 GLU A C 1
ATOM 1513 O O . GLU A 1 187 ? 29.044 -15.824 -49.581 1.00 94.19 187 GLU A O 1
ATOM 1518 N N . ASN A 1 188 ? 29.087 -13.821 -48.583 1.00 93.44 188 ASN A N 1
ATOM 1519 C CA . ASN A 1 188 ? 28.566 -13.095 -49.742 1.00 93.44 188 ASN A CA 1
ATOM 1520 C C . ASN A 1 188 ? 29.574 -13.038 -50.901 1.00 93.44 188 ASN A C 1
ATOM 1522 O O . ASN A 1 188 ? 30.667 -12.486 -50.775 1.00 93.44 188 ASN A O 1
ATOM 1526 N N . GLU A 1 189 ? 29.151 -13.481 -52.084 1.00 93.06 189 GLU A N 1
ATOM 1527 C CA . GLU A 1 189 ? 29.989 -13.498 -53.293 1.00 93.06 189 GLU A CA 1
ATOM 1528 C C . GLU A 1 189 ? 30.442 -12.100 -53.746 1.00 93.06 189 GLU A C 1
ATOM 1530 O O . GLU A 1 189 ? 31.585 -11.920 -54.157 1.00 93.06 189 GLU A O 1
ATOM 1535 N N . ASN A 1 190 ? 29.593 -11.078 -53.604 1.00 91.88 190 ASN A N 1
ATOM 1536 C CA . ASN A 1 190 ? 29.957 -9.697 -53.949 1.00 91.88 190 ASN A CA 1
ATOM 1537 C C . ASN A 1 190 ? 31.095 -9.160 -53.067 1.00 91.88 190 ASN A C 1
ATOM 1539 O O . ASN A 1 190 ? 31.955 -8.426 -53.550 1.00 91.88 190 ASN A O 1
ATOM 1543 N N . PHE A 1 191 ? 31.131 -9.566 -51.791 1.00 93.81 191 PHE A N 1
ATOM 1544 C CA . PHE A 1 191 ? 32.210 -9.196 -50.878 1.00 93.81 191 PHE A CA 1
ATOM 1545 C C . PHE A 1 191 ? 33.522 -9.897 -51.238 1.00 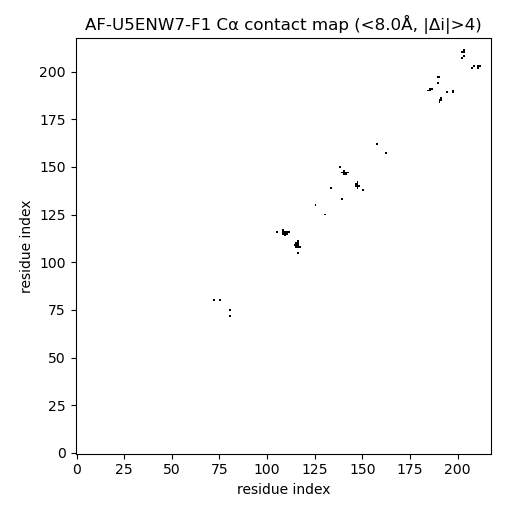93.81 191 PHE A C 1
ATOM 1547 O O . PHE A 1 191 ? 34.578 -9.275 -51.161 1.00 93.81 191 PHE A O 1
ATOM 1554 N N . LYS A 1 192 ? 33.459 -11.171 -51.654 1.00 93.06 192 LYS A N 1
ATOM 1555 C CA . LYS A 1 192 ? 34.637 -11.937 -52.094 1.00 93.06 192 LYS A CA 1
ATOM 1556 C C . LYS A 1 192 ? 35.247 -11.375 -53.376 1.00 93.06 192 LYS A C 1
ATOM 1558 O O . LYS A 1 192 ? 36.466 -11.341 -53.491 1.00 93.06 192 LYS A O 1
ATOM 1563 N N . LYS A 1 193 ? 34.405 -10.938 -54.320 1.00 93.81 193 LYS A N 1
ATOM 1564 C CA . LYS A 1 193 ? 34.837 -10.353 -55.596 1.00 93.81 193 LYS A CA 1
ATOM 1565 C C . LYS A 1 193 ? 35.477 -8.978 -55.394 1.00 93.81 193 LYS A C 1
ATOM 1567 O O . LYS A 1 193 ? 36.654 -8.822 -55.689 1.00 93.81 193 LYS A O 1
ATOM 1572 N N . ASN A 1 194 ? 34.728 -8.015 -54.842 1.00 93.88 194 ASN A N 1
ATOM 1573 C CA . ASN A 1 194 ? 35.164 -6.621 -54.687 1.00 93.88 194 ASN A CA 1
ATOM 1574 C C . ASN A 1 194 ? 34.792 -6.067 -53.294 1.00 93.88 194 ASN A C 1
ATOM 1576 O O . ASN A 1 194 ? 33.796 -5.349 -53.144 1.00 93.88 194 ASN A O 1
ATOM 1580 N N . PRO A 1 195 ? 35.595 -6.326 -52.245 1.00 92.81 195 PRO A N 1
ATOM 1581 C CA . PRO A 1 195 ? 35.252 -5.905 -50.886 1.00 92.81 195 PRO A CA 1
ATOM 1582 C C . PRO A 1 195 ? 35.253 -4.379 -50.727 1.00 92.81 195 PRO A C 1
ATOM 1584 O O . PRO A 1 195 ? 34.418 -3.836 -50.006 1.00 92.81 195 PRO A O 1
ATOM 1587 N N . ARG A 1 196 ? 36.163 -3.672 -51.415 1.00 90.88 196 ARG A N 1
ATOM 1588 C CA . ARG A 1 196 ? 36.280 -2.203 -51.352 1.00 90.88 196 ARG A CA 1
ATOM 1589 C C . ARG A 1 196 ? 35.019 -1.509 -51.860 1.00 90.88 196 ARG A C 1
ATOM 1591 O O . ARG A 1 196 ? 34.534 -0.584 -51.217 1.00 90.88 196 ARG A O 1
ATOM 1598 N N . GLU A 1 197 ? 34.480 -1.994 -52.970 1.00 92.25 197 GLU A N 1
ATOM 1599 C CA . GLU A 1 197 ? 33.286 -1.445 -53.609 1.00 92.25 197 GLU A CA 1
ATOM 1600 C C . GLU A 1 197 ? 32.040 -1.692 -52.755 1.00 92.25 197 GLU A C 1
ATOM 1602 O O . GLU A 1 197 ? 31.324 -0.752 -52.423 1.00 92.25 197 GLU A O 1
ATOM 1607 N N . MET A 1 198 ? 31.850 -2.922 -52.263 1.00 91.81 198 MET A N 1
ATOM 1608 C CA . MET A 1 198 ? 30.730 -3.245 -51.373 1.00 91.81 198 MET A CA 1
ATOM 1609 C C . MET A 1 198 ? 30.768 -2.427 -50.068 1.00 91.81 198 MET A C 1
ATOM 1611 O O . MET A 1 198 ? 29.731 -1.995 -49.555 1.00 91.81 198 MET A O 1
ATOM 1615 N N . ILE A 1 199 ? 31.965 -2.193 -49.515 1.00 89.88 199 ILE A N 1
ATOM 1616 C CA . ILE A 1 199 ? 32.150 -1.322 -48.348 1.00 89.88 199 ILE A CA 1
ATOM 1617 C C . ILE A 1 199 ? 31.814 0.132 -48.707 1.00 89.88 199 ILE A C 1
ATOM 1619 O O . ILE A 1 199 ? 31.109 0.786 -47.935 1.00 89.88 199 ILE A O 1
ATOM 1623 N N . ALA A 1 200 ? 32.263 0.636 -49.860 1.00 89.44 200 ALA A N 1
ATOM 1624 C CA . ALA A 1 200 ? 31.957 1.987 -50.326 1.00 89.44 200 ALA A CA 1
ATOM 1625 C C . ALA A 1 200 ? 30.445 2.196 -50.522 1.00 89.44 200 ALA A C 1
ATOM 1627 O O . ALA A 1 200 ? 29.893 3.172 -50.015 1.00 89.44 200 ALA A O 1
ATOM 1628 N N . GLU A 1 201 ? 29.744 1.246 -51.144 1.00 90.25 201 GLU A N 1
ATOM 1629 C CA . GLU A 1 201 ? 28.283 1.269 -51.276 1.00 90.25 201 GLU A CA 1
ATOM 1630 C C . GLU A 1 201 ? 27.580 1.263 -49.915 1.00 90.25 201 GLU A C 1
ATOM 1632 O O . GLU A 1 201 ? 26.643 2.034 -49.682 1.00 90.25 201 GLU A O 1
ATOM 1637 N N . HIS A 1 202 ? 28.040 0.424 -48.980 1.00 89.38 202 HIS A N 1
ATOM 1638 C CA . HIS A 1 202 ? 27.479 0.382 -47.634 1.00 89.38 202 HIS A CA 1
ATOM 1639 C C . HIS A 1 202 ? 27.680 1.708 -46.892 1.00 89.38 202 HIS A C 1
ATOM 1641 O O . HIS A 1 202 ? 26.763 2.184 -46.219 1.00 89.38 202 HIS A O 1
ATOM 1647 N N . LEU A 1 203 ? 28.854 2.330 -47.025 1.00 88.25 203 LEU A N 1
ATOM 1648 C CA . LEU A 1 203 ? 29.146 3.638 -46.442 1.00 88.25 203 LEU A CA 1
ATOM 1649 C C . LEU A 1 203 ? 28.309 4.744 -47.091 1.00 88.25 203 LEU A C 1
ATOM 1651 O O . LEU A 1 203 ? 27.737 5.553 -46.363 1.00 88.25 203 LEU A O 1
ATOM 1655 N N . LYS A 1 204 ? 28.143 4.731 -48.417 1.00 87.56 204 LYS A N 1
ATOM 1656 C CA . LYS A 1 204 ? 27.252 5.644 -49.146 1.00 87.56 204 LYS A CA 1
ATOM 1657 C C . LYS A 1 204 ? 25.800 5.502 -48.681 1.00 87.56 204 LYS A C 1
ATOM 1659 O O . LYS A 1 204 ? 25.123 6.496 -48.439 1.00 87.56 204 LYS A O 1
ATOM 1664 N N . LYS A 1 205 ? 25.327 4.273 -48.451 1.00 89.94 205 LYS A N 1
ATOM 1665 C CA . LYS A 1 205 ? 23.965 4.002 -47.960 1.00 89.94 205 LYS A CA 1
ATOM 1666 C C . LYS A 1 205 ? 23.772 4.347 -46.480 1.00 89.94 205 LYS A C 1
ATOM 1668 O O . LYS A 1 205 ? 22.726 4.863 -46.102 1.00 89.94 205 LYS A O 1
ATOM 1673 N N . SER A 1 206 ? 24.751 4.046 -45.625 1.00 87.81 206 SER A N 1
ATOM 1674 C CA . SER A 1 206 ? 24.643 4.242 -44.172 1.00 87.81 206 SER A CA 1
ATOM 1675 C C . SER A 1 206 ? 25.001 5.657 -43.721 1.00 87.81 206 SER A C 1
ATOM 1677 O O . SER A 1 206 ? 24.561 6.072 -42.649 1.00 87.81 206 SER A O 1
ATOM 1679 N N . ARG A 1 207 ? 25.862 6.358 -44.462 1.00 82.69 207 ARG A N 1
ATOM 1680 C CA . ARG A 1 207 ? 26.487 7.624 -44.059 1.00 82.69 207 ARG A CA 1
ATOM 1681 C C . ARG A 1 207 ? 26.510 8.653 -45.193 1.00 82.69 207 ARG A C 1
ATOM 1683 O O . ARG A 1 207 ? 27.365 9.526 -45.157 1.00 82.69 207 ARG A O 1
ATOM 1690 N N . GLY A 1 208 ? 25.596 8.566 -46.164 1.00 77.62 208 GLY A N 1
ATOM 1691 C CA . GLY A 1 208 ? 25.609 9.309 -47.438 1.00 77.62 208 GLY A CA 1
ATOM 1692 C C . GLY A 1 208 ? 26.246 10.702 -47.416 1.00 77.62 208 GLY A C 1
ATOM 1693 O O . GLY A 1 208 ? 27.256 10.911 -48.075 1.00 77.62 208 GLY A O 1
ATOM 1694 N N . SER A 1 209 ? 25.755 11.625 -46.585 1.00 74.25 209 SER A N 1
ATOM 1695 C CA . SER A 1 209 ? 26.296 12.995 -46.516 1.00 74.25 209 SER A CA 1
ATOM 1696 C C . SER A 1 209 ? 27.734 13.103 -45.983 1.00 74.25 209 SER A C 1
ATOM 1698 O O . SER A 1 209 ? 28.472 14.007 -46.366 1.00 74.25 209 SER A O 1
ATOM 1700 N N . LEU A 1 210 ? 28.153 12.193 -45.099 1.00 74.62 210 LEU A N 1
ATOM 1701 C CA . LEU A 1 210 ? 29.534 12.101 -44.615 1.00 74.62 210 LEU A CA 1
ATOM 1702 C C . LEU A 1 210 ? 30.436 11.399 -45.629 1.00 74.62 210 LEU A C 1
ATOM 1704 O O . LEU A 1 210 ? 31.599 11.769 -45.748 1.00 74.62 210 LEU A O 1
ATOM 1708 N N . PHE A 1 211 ? 29.911 10.407 -46.350 1.00 77.81 211 PHE A N 1
ATOM 1709 C CA . PHE A 1 211 ? 30.652 9.693 -47.386 1.00 77.81 211 PHE A CA 1
ATOM 1710 C C . PHE A 1 211 ? 31.079 10.644 -48.507 1.00 77.81 211 PHE A C 1
ATOM 1712 O O . PHE A 1 211 ? 32.263 10.717 -48.823 1.00 77.81 211 PHE A O 1
ATOM 1719 N N . ASP A 1 212 ? 30.150 11.461 -49.008 1.00 75.50 212 ASP A N 1
ATOM 1720 C CA . ASP A 1 212 ? 30.448 12.451 -50.047 1.00 75.50 212 ASP A CA 1
ATOM 1721 C C . ASP A 1 212 ? 31.470 13.493 -49.579 1.00 75.50 212 ASP A C 1
ATOM 1723 O O . ASP A 1 212 ? 32.230 14.017 -50.382 1.00 75.50 212 ASP A O 1
ATOM 1727 N N . ARG A 1 213 ? 31.512 13.802 -48.277 1.00 75.19 213 ARG A N 1
ATOM 1728 C CA . ARG A 1 213 ? 32.499 14.725 -47.704 1.00 75.19 213 ARG A CA 1
ATOM 1729 C C . ARG A 1 213 ? 33.877 14.082 -47.548 1.00 75.19 213 ARG A C 1
ATOM 1731 O O . ARG A 1 213 ? 34.864 14.776 -47.717 1.00 75.19 213 ARG A O 1
ATOM 1738 N N . LEU A 1 214 ? 33.941 12.790 -47.228 1.00 72.44 214 LEU A N 1
ATOM 1739 C CA . LEU A 1 214 ? 35.184 12.016 -47.115 1.00 72.44 214 LEU A CA 1
ATOM 1740 C C . LEU A 1 214 ? 35.841 11.776 -48.479 1.00 72.44 214 LEU A C 1
ATOM 1742 O O . LEU A 1 214 ? 37.059 11.833 -48.573 1.00 72.44 214 LEU A O 1
ATOM 1746 N N . MET A 1 215 ? 35.040 11.548 -49.522 1.00 73.56 215 MET A N 1
ATOM 1747 C CA . MET A 1 215 ? 35.531 11.303 -50.884 1.00 73.56 215 MET A CA 1
ATOM 1748 C C . MET A 1 215 ? 35.879 12.587 -51.660 1.00 73.56 215 MET A C 1
ATOM 1750 O O . MET A 1 215 ? 36.427 12.500 -52.748 1.00 73.56 215 MET A O 1
ATOM 1754 N N . LYS A 1 216 ? 35.553 13.776 -51.132 1.00 67.69 216 LYS A N 1
ATOM 1755 C CA . LYS A 1 216 ? 35.875 15.091 -51.731 1.00 67.69 216 LYS A CA 1
ATOM 1756 C C . LYS A 1 216 ? 37.182 15.706 -51.206 1.00 67.69 216 LYS A C 1
ATOM 1758 O O . LYS A 1 216 ? 37.428 16.880 -51.451 1.00 67.69 216 LYS A O 1
ATOM 1763 N N . VAL A 1 217 ? 37.963 14.962 -50.420 1.00 57.69 217 VAL A N 1
ATOM 1764 C CA . VAL A 1 217 ? 39.214 15.440 -49.790 1.00 57.69 217 VAL A CA 1
ATOM 1765 C C . VAL A 1 217 ? 40.458 15.009 -50.592 1.00 57.69 217 VAL A C 1
ATOM 1767 O O . VAL A 1 217 ? 41.567 15.074 -50.079 1.00 57.69 217 VAL A O 1
ATOM 1770 N N . GLU A 1 218 ? 40.291 14.599 -51.849 1.00 46.91 218 GLU A N 1
ATOM 1771 C CA . GLU A 1 218 ? 41.403 14.388 -52.792 1.00 46.91 218 GLU A CA 1
ATOM 1772 C C . GLU A 1 218 ? 41.625 15.630 -53.659 1.00 46.91 218 GLU A C 1
ATOM 1774 O O . GLU A 1 218 ? 40.689 16.005 -54.403 1.00 46.91 218 GLU A O 1
#

Radius of gyration: 41.6 Å; Cα contacts (8 Å, |Δi|>4): 35; chains: 1; bounding box: 77×54×143 Å

pLDDT: mean 74.7, std 19.67, range [32.0, 98.12]

Foldseek 3Di:
DDDDDDDDDDDDDDDDDDDPDDDDDDDPDDPDDDDDPPPPPPPPDDDDPVVVVVVVVVVVVVVVVVVVVVVVLVVDDPVVNVVVVVVVVVVVVVVVVVVVVVVVVLVVQQPPVPHGNCVVVVVPDDDVVVVVVVVVPPFDDPVPPVPRDPPVPDPDPDDPVRVVVVVVVVVVVVVVVVVVVVVVLVPDPVCVVPVPVVVLVVCCVPPVVVSVVVVPPD

Mean predicted aligned error: 21.31 Å

Sequence (218 aa):
GKINKKLAIKKSEAVTVKGPFPIYKAKVVNLSDEIDECTFKKEIGKTDNSNIQESVKKLEARKQKKLKIKAIQKKLSKKEKLKLKKEEILKKIDLTQKAFKEDKARKKREKTVVTGDLKPLIDSLPSLDELFQFKTKAALKTGVPKFDRKVKSKPKPKSKLQIKEQKIQKKSIKFRKRCNNVMKILENENFKKNPREMIAEHLKKSRGSLFDRLMKVE

Solvent-accessible surface area (backbone atoms only — not comparable to full-atom values): 13855 Å² total; per-residue (Å²): 134,90,85,88,84,88,82,85,83,78,83,80,80,79,81,80,80,86,64,101,62,87,79,79,76,81,76,84,78,78,94,79,75,84,86,78,84,78,80,78,79,74,81,75,73,93,67,68,78,66,61,61,56,52,53,50,52,53,49,51,53,51,52,52,51,54,52,53,51,53,59,52,56,70,77,50,54,74,69,55,52,51,51,51,51,52,50,54,50,49,51,50,50,52,52,51,53,48,50,55,51,49,52,56,48,46,62,56,35,51,62,38,88,90,70,36,60,58,60,65,64,59,70,72,48,81,52,70,70,53,51,55,55,46,69,73,43,94,74,70,72,81,83,43,79,89,78,26,73,80,67,83,66,78,77,73,88,70,53,76,65,59,52,52,52,50,51,51,52,53,48,52,53,54,48,53,50,50,54,53,52,51,52,55,47,69,68,33,64,64,42,68,75,41,47,68,57,53,50,49,52,50,41,41,73,76,38,41,79,58,40,60,56,64,73,64,75,118

InterPro domains:
  IPR028160 Ribosome biogenesis protein Slx9-like [PF15341] (74-205)

Organism: NCBI:txid1370023